Protein AF-A0A8J5CHE7-F1 (afdb_monomer_lite)

Sequence (202 aa):
MDLWQMAKGFAEEAAKRSQEISKEAARRSQELTVGAARFSQEFVSETAKKSKEIAAEAAKGADLIRSEALRAADQIKTLAVSMPVPSIPSTLIQESDVAAPPQLESELEKFGITKELREFVRGITIDTFRDFPMQDEPEMSDTPTVSNVRQDLNEWQARHAALLLSTVEEISKFRYELCPRYMKERKFWWIYFIIVNNHVAP

Organism: Zingiber officinale (NCBI:txid94328)

pLDDT: mean 72.09, std 16.94, range [32.47, 94.88]

InterPro domains:
  IPR005607 BSD domain [PF03909] (152-199)
  IPR005607 BSD domain [PS50858] (145-200)
  IPR005607 BSD domain [SM00751] (148-200)
  IPR035925 BSD domain superfamily [G3DSA:1.10.3970.10] (116-201)
  IPR035925 BSD domain superfamily [SSF140383] (112-199)

Radius of gyration: 32.57 Å; chains: 1; bounding box: 97×37×92 Å

Secondary structure (DSSP, 8-state):
-HHHHHHHHHHHHHHHHHHHHHHHHHHHHHHHHHHHHHHHHHHHHHHHHHHHHHHHHHHHHHHHHHHHHHHHHHHHHHHTTS-------------------HHHHHHHHHTT--HHHHHHHHH--HHHHHSS-GGG---------S-----SS-HHHHHHHHHHHHH-HHHHHHHHHHTTTTS-HHHHHHHHHHHHHHHH--

Foldseek 3Di:
DVVVVVVVVVVVVVVVVVVVVVVVVVVVVVVVVVVVVVVVVVVVVVVVVVVVVVVVVVVVVVVVVVVVVVVVVVVVVVVVVPDDDDDDDDDDDDDDDDDDDPVLQVVCVVLLNDPVLLVVLVVDDLVLLQVPDVPDPPCPDPPPPPDPDPCLDDPSLVVNVVSCVVVRVRLVVSCVVCPPPPHHPSSSSVSVCVVCVVRRPD

Structure (mmCIF, N/CA/C/O backbone):
data_AF-A0A8J5CHE7-F1
#
_entry.id   AF-A0A8J5CHE7-F1
#
loop_
_atom_site.group_PDB
_atom_site.id
_atom_site.type_symbol
_atom_site.label_atom_id
_atom_site.label_alt_id
_atom_site.label_comp_id
_atom_site.label_asym_id
_atom_site.label_entity_id
_atom_site.label_seq_id
_atom_site.pdbx_PDB_ins_code
_atom_site.Cartn_x
_atom_site.Cartn_y
_atom_site.Cartn_z
_atom_site.occupancy
_atom_site.B_iso_or_equiv
_atom_site.auth_seq_id
_atom_site.auth_comp_id
_atom_site.auth_asym_id
_atom_site.auth_atom_id
_atom_site.pdbx_PDB_model_num
ATOM 1 N N . MET A 1 1 ? 58.078 -12.854 -36.634 1.00 66.69 1 MET A N 1
ATOM 2 C CA . MET A 1 1 ? 57.407 -13.953 -35.889 1.00 66.69 1 MET A CA 1
ATOM 3 C C . MET A 1 1 ? 56.765 -13.450 -34.586 1.00 66.69 1 MET A C 1
ATOM 5 O O . MET A 1 1 ? 56.195 -14.230 -33.833 1.00 66.69 1 MET A O 1
ATOM 9 N N . ASP A 1 2 ? 56.779 -12.136 -34.357 1.00 80.75 2 ASP A N 1
ATOM 10 C CA . ASP A 1 2 ? 56.683 -11.532 -33.024 1.00 80.75 2 ASP A CA 1
ATOM 11 C C . ASP A 1 2 ? 55.252 -11.162 -32.615 1.00 80.75 2 ASP A C 1
ATOM 13 O O . ASP A 1 2 ? 54.901 -11.244 -31.441 1.00 80.75 2 ASP A O 1
ATOM 17 N N . LEU A 1 3 ? 54.378 -10.867 -33.585 1.00 83.12 3 LEU A N 1
ATOM 18 C CA . LEU A 1 3 ? 52.964 -10.553 -33.334 1.00 83.12 3 LEU A CA 1
ATOM 19 C C . LEU A 1 3 ? 52.200 -11.728 -32.705 1.00 83.12 3 LEU A C 1
ATOM 21 O O . LEU A 1 3 ? 51.353 -11.526 -31.841 1.00 83.12 3 LEU A O 1
ATOM 25 N N . TRP A 1 4 ? 52.524 -12.962 -33.099 1.00 88.12 4 TRP A N 1
ATOM 26 C CA . TRP A 1 4 ? 51.871 -14.157 -32.561 1.00 88.12 4 TRP A CA 1
ATOM 27 C C . TRP A 1 4 ? 52.301 -14.454 -31.118 1.00 88.12 4 TRP A C 1
ATOM 2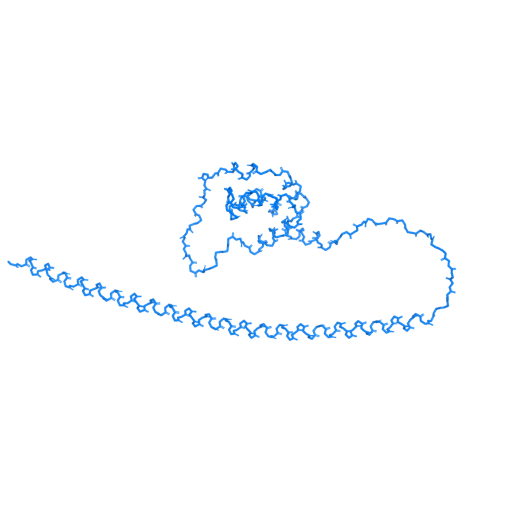9 O O . TRP A 1 4 ? 51.473 -14.824 -30.289 1.00 88.12 4 TRP A O 1
ATOM 39 N N . GLN A 1 5 ? 53.575 -14.221 -30.787 1.00 88.88 5 GLN A N 1
ATOM 40 C CA . GLN A 1 5 ? 54.084 -14.361 -29.418 1.00 88.88 5 GLN A CA 1
ATOM 41 C C . GLN A 1 5 ? 53.507 -13.283 -28.491 1.00 88.88 5 GLN A C 1
ATOM 43 O O . GLN A 1 5 ? 53.110 -13.587 -27.367 1.00 88.88 5 GLN A O 1
ATOM 48 N N . MET A 1 6 ? 53.377 -12.046 -28.980 1.00 86.50 6 MET A N 1
ATOM 49 C CA . MET A 1 6 ? 52.773 -10.947 -28.223 1.00 86.50 6 MET A CA 1
ATOM 50 C C . MET A 1 6 ? 51.275 -11.184 -27.967 1.00 86.50 6 MET A C 1
ATOM 52 O O . MET A 1 6 ? 50.804 -11.004 -26.845 1.00 86.50 6 MET A O 1
ATOM 56 N N . ALA A 1 7 ? 50.540 -11.675 -28.972 1.00 88.50 7 ALA A N 1
ATOM 57 C CA . ALA A 1 7 ? 49.133 -12.049 -28.827 1.00 88.50 7 ALA A CA 1
ATOM 58 C C . ALA A 1 7 ? 48.936 -13.214 -27.842 1.00 88.50 7 ALA A C 1
ATOM 60 O O . ALA A 1 7 ? 48.022 -13.177 -27.017 1.00 88.50 7 ALA A O 1
ATOM 61 N N . LYS A 1 8 ? 49.818 -14.223 -27.882 1.00 92.56 8 LYS A N 1
ATOM 62 C CA . LYS A 1 8 ? 49.801 -15.332 -26.922 1.00 92.56 8 LYS A CA 1
ATOM 63 C C . LYS A 1 8 ? 50.041 -14.837 -25.492 1.00 92.56 8 LYS A C 1
ATOM 65 O O . LYS A 1 8 ? 49.296 -15.224 -24.597 1.00 92.56 8 LYS A O 1
ATOM 70 N N . GLY A 1 9 ? 51.015 -13.947 -25.290 1.00 92.31 9 GLY A N 1
ATOM 71 C CA . GLY A 1 9 ? 51.288 -13.342 -23.984 1.00 92.31 9 GLY A CA 1
ATOM 72 C C . GLY A 1 9 ? 50.087 -12.576 -23.421 1.00 92.31 9 GLY A C 1
ATOM 73 O O . GLY A 1 9 ? 49.740 -12.755 -22.258 1.00 92.31 9 GLY A O 1
ATOM 74 N N . PHE A 1 10 ? 49.394 -11.797 -24.257 1.00 89.69 10 PHE A N 1
ATOM 75 C CA . PHE A 1 10 ? 48.206 -11.048 -23.833 1.00 89.69 10 PHE A CA 1
ATOM 76 C C . PHE A 1 10 ? 47.030 -11.966 -23.467 1.00 89.69 10 PHE A C 1
ATOM 78 O O . PHE A 1 10 ? 46.339 -11.724 -22.480 1.00 89.69 10 PHE A O 1
ATOM 85 N N . ALA A 1 11 ? 46.820 -13.047 -24.224 1.00 91.44 11 ALA A N 1
ATOM 86 C CA . ALA A 1 11 ? 45.789 -14.036 -23.916 1.00 91.44 11 ALA A CA 1
ATOM 87 C C . ALA A 1 11 ? 46.069 -14.766 -22.590 1.00 91.44 11 ALA A C 1
ATOM 89 O O . ALA A 1 11 ? 45.153 -14.986 -21.798 1.00 91.44 11 ALA A O 1
ATOM 90 N N . GLU A 1 12 ? 47.332 -15.102 -22.326 1.00 92.06 12 GLU A N 1
ATOM 91 C CA . GLU A 1 12 ? 47.750 -15.762 -21.087 1.00 92.06 12 GLU A CA 1
ATOM 92 C C . GLU A 1 12 ? 47.614 -14.822 -19.874 1.00 92.06 12 GLU A C 1
ATOM 94 O O . GLU A 1 12 ? 47.117 -15.228 -18.820 1.00 92.06 12 GLU A O 1
ATOM 99 N N . GLU A 1 13 ? 47.956 -13.538 -20.035 1.00 90.12 13 GLU A N 1
ATOM 100 C CA . GLU A 1 13 ? 47.787 -12.531 -18.983 1.00 90.12 13 GLU A CA 1
ATOM 101 C C . GLU A 1 13 ? 46.304 -12.233 -18.702 1.00 90.12 13 GLU A C 1
ATOM 103 O O . GLU A 1 13 ? 45.886 -12.174 -17.542 1.00 90.12 13 GLU A O 1
ATOM 108 N N . ALA A 1 14 ? 45.480 -12.131 -19.749 1.00 92.12 14 ALA A N 1
ATOM 109 C CA . ALA A 1 14 ? 44.037 -11.948 -19.624 1.00 92.12 14 ALA A CA 1
ATOM 110 C C . ALA A 1 14 ? 43.369 -13.143 -18.926 1.00 92.12 14 ALA A C 1
ATOM 112 O O . ALA A 1 14 ? 42.527 -12.952 -18.045 1.00 92.12 14 ALA A O 1
ATOM 113 N N . ALA A 1 15 ? 43.781 -14.373 -19.253 1.00 93.25 15 ALA A N 1
ATOM 114 C CA . ALA A 1 15 ? 43.290 -15.578 -18.591 1.00 93.25 15 ALA A CA 1
ATOM 115 C C . ALA A 1 15 ? 43.652 -15.591 -17.098 1.00 93.25 15 ALA A C 1
ATOM 117 O O . ALA A 1 15 ? 42.794 -15.847 -16.249 1.00 93.25 15 ALA A O 1
ATOM 118 N N . LYS A 1 16 ? 44.899 -15.238 -16.759 1.00 94.88 16 LYS A N 1
ATOM 119 C CA . LYS A 1 16 ? 45.359 -15.160 -15.367 1.00 94.88 16 LYS A CA 1
ATOM 120 C C . LYS A 1 16 ? 44.596 -14.091 -14.582 1.00 94.88 16 LYS A C 1
ATOM 122 O O . LYS A 1 16 ? 44.137 -14.348 -13.470 1.00 94.88 16 LYS A O 1
ATOM 127 N N . ARG A 1 17 ? 44.380 -12.918 -15.183 1.00 90.69 17 ARG A N 1
ATOM 128 C CA . ARG A 1 17 ? 43.610 -11.824 -14.576 1.00 90.69 17 ARG A CA 1
ATOM 129 C C . ARG A 1 17 ? 42.139 -12.197 -14.379 1.00 90.69 17 ARG A C 1
ATOM 131 O O . ARG A 1 17 ? 41.580 -11.916 -13.323 1.00 90.69 17 ARG A O 1
ATOM 138 N N . SER A 1 18 ? 41.532 -12.889 -15.343 1.00 89.69 18 SER A N 1
ATOM 139 C CA . SER A 1 18 ? 40.163 -13.407 -15.230 1.00 89.69 18 SER A CA 1
ATOM 140 C C . SER A 1 18 ? 40.022 -14.418 -14.089 1.00 89.69 18 SER A C 1
ATOM 142 O O . SER A 1 18 ? 39.030 -14.403 -13.355 1.00 89.69 18 SER A O 1
ATOM 144 N N . GLN A 1 19 ? 41.015 -15.293 -13.916 1.00 93.56 19 GLN A N 1
ATOM 145 C CA . GLN A 1 19 ? 41.005 -16.289 -12.849 1.00 93.56 19 GLN A CA 1
ATOM 146 C C . GLN A 1 19 ? 41.078 -15.635 -11.462 1.00 93.56 19 GLN A C 1
ATOM 148 O O . GLN A 1 19 ? 40.342 -16.035 -10.561 1.00 93.56 19 GLN A O 1
ATOM 153 N N . GLU A 1 20 ? 41.919 -14.614 -11.292 1.00 93.56 20 GLU A N 1
ATOM 154 C CA . GLU A 1 20 ? 42.044 -13.887 -10.022 1.00 93.56 20 GLU A CA 1
ATOM 155 C C . GLU A 1 20 ? 40.772 -13.100 -9.678 1.00 93.56 20 GLU A C 1
ATOM 157 O O . GLU A 1 20 ? 40.296 -13.175 -8.547 1.00 93.56 20 GLU A O 1
ATOM 162 N N . ILE A 1 21 ? 40.149 -12.440 -10.661 1.00 88.31 21 ILE A N 1
ATOM 163 C CA . ILE A 1 21 ? 38.856 -11.760 -10.464 1.00 88.31 21 ILE A CA 1
ATOM 164 C C . ILE A 1 21 ? 37.775 -12.760 -10.032 1.00 88.31 21 ILE A C 1
ATOM 166 O O . ILE A 1 21 ? 36.986 -12.469 -9.136 1.00 88.31 21 ILE A O 1
ATOM 170 N N . SER A 1 22 ? 37.764 -13.958 -10.621 1.00 90.06 22 SER A N 1
ATOM 171 C CA . SER A 1 22 ? 36.789 -15.000 -10.273 1.00 90.06 22 SER A CA 1
ATOM 172 C C . SER A 1 22 ? 36.980 -15.520 -8.844 1.00 90.06 22 SER A C 1
ATOM 174 O O . SER A 1 22 ? 36.002 -15.697 -8.118 1.00 90.06 22 SER A O 1
ATOM 176 N N . LYS A 1 23 ? 38.229 -15.732 -8.409 1.00 92.69 23 LYS A N 1
ATOM 177 C CA . LYS A 1 23 ? 38.534 -16.150 -7.030 1.00 92.69 23 LYS A CA 1
ATOM 178 C C . LYS A 1 23 ? 38.145 -15.079 -6.013 1.00 92.69 23 LYS A C 1
ATOM 180 O O . LYS A 1 23 ? 37.544 -15.407 -4.992 1.00 92.69 23 LYS A O 1
ATOM 185 N N . GLU A 1 24 ? 38.451 -13.816 -6.297 1.00 87.56 24 GLU A N 1
ATOM 186 C CA . GLU A 1 24 ? 38.112 -12.696 -5.414 1.00 87.56 24 GLU A CA 1
ATOM 187 C C . GLU A 1 24 ? 36.592 -12.499 -5.321 1.00 87.56 24 GLU A C 1
ATOM 189 O O . GLU A 1 24 ? 36.055 -12.312 -4.230 1.00 87.56 24 GLU A O 1
ATOM 194 N N . ALA A 1 25 ? 35.869 -12.626 -6.438 1.00 86.56 25 ALA A N 1
ATOM 195 C CA . ALA A 1 25 ? 34.409 -12.573 -6.444 1.00 86.56 25 ALA A CA 1
ATOM 196 C C . ALA A 1 25 ? 33.789 -13.713 -5.617 1.00 86.56 25 ALA A C 1
ATOM 198 O O . ALA A 1 25 ? 32.880 -13.474 -4.820 1.00 86.56 25 ALA A O 1
ATOM 199 N N . ALA A 1 26 ? 34.313 -14.936 -5.746 1.00 89.88 26 ALA A N 1
ATOM 200 C CA . ALA A 1 26 ? 33.855 -16.078 -4.958 1.00 89.88 26 ALA A CA 1
ATOM 201 C C . ALA A 1 26 ? 34.113 -15.877 -3.455 1.00 89.88 26 ALA A C 1
ATOM 203 O O . ALA A 1 26 ? 33.221 -16.110 -2.637 1.00 89.88 26 ALA A O 1
ATOM 204 N N . ARG A 1 27 ? 35.302 -15.382 -3.090 1.00 89.00 27 ARG A N 1
ATOM 205 C CA . ARG A 1 27 ? 35.659 -15.094 -1.698 1.00 89.00 27 ARG A CA 1
ATOM 206 C C . ARG A 1 27 ? 34.758 -14.013 -1.093 1.00 89.00 27 ARG A C 1
ATOM 208 O O . ARG A 1 27 ? 34.204 -14.221 -0.016 1.00 89.00 27 ARG A O 1
ATOM 215 N N . ARG A 1 28 ? 34.533 -12.908 -1.811 1.00 84.62 28 ARG A N 1
ATOM 216 C CA . ARG A 1 28 ? 33.630 -11.829 -1.372 1.00 84.62 28 ARG A CA 1
ATOM 217 C C . ARG A 1 28 ? 32.189 -12.304 -1.218 1.00 84.62 28 ARG A C 1
ATOM 219 O O . ARG A 1 28 ? 31.522 -11.937 -0.254 1.00 84.62 28 ARG A O 1
ATOM 226 N N . SER A 1 29 ? 31.716 -13.159 -2.125 1.00 85.69 29 SER A N 1
ATOM 227 C CA . SER A 1 29 ? 30.388 -13.773 -2.017 1.00 85.69 29 SER A CA 1
ATOM 228 C C . SER A 1 29 ? 30.265 -14.655 -0.771 1.00 85.69 29 SER A C 1
ATOM 230 O O . SER A 1 29 ? 29.229 -14.649 -0.103 1.00 85.69 29 SER A O 1
ATOM 232 N N . GLN A 1 30 ? 31.314 -15.408 -0.437 1.00 89.00 30 GLN A N 1
ATOM 233 C CA . GLN A 1 30 ? 31.341 -16.244 0.759 1.00 89.00 30 GLN A CA 1
ATOM 234 C C . GLN A 1 30 ? 31.349 -15.397 2.041 1.00 89.00 30 GLN A C 1
ATOM 236 O O . GLN A 1 30 ? 30.574 -15.680 2.954 1.00 89.00 30 GLN A O 1
ATOM 241 N N . GLU A 1 31 ? 32.165 -14.340 2.098 1.00 86.25 31 GLU A N 1
ATOM 242 C CA . GLU A 1 31 ? 32.222 -13.416 3.242 1.00 86.25 31 GLU A CA 1
ATOM 243 C C . GLU A 1 31 ? 30.874 -12.715 3.474 1.00 86.25 31 GLU A C 1
ATOM 245 O O . GLU A 1 31 ? 30.409 -12.656 4.613 1.00 86.25 31 GLU A O 1
ATOM 250 N N . LEU A 1 32 ? 30.189 -12.279 2.409 1.00 73.75 32 LEU A N 1
ATOM 251 C CA . LEU A 1 32 ? 28.853 -11.682 2.510 1.00 73.75 32 LEU A CA 1
ATOM 252 C C . LEU A 1 32 ? 27.821 -12.680 3.063 1.00 73.75 32 LEU A C 1
ATOM 254 O O . LEU A 1 32 ? 27.010 -12.334 3.919 1.00 73.75 32 LEU A O 1
ATOM 258 N N . THR A 1 33 ? 27.877 -13.934 2.609 1.00 76.88 33 THR A N 1
ATOM 259 C CA . THR A 1 33 ? 26.933 -14.982 3.029 1.00 76.88 33 THR A CA 1
ATOM 260 C C . THR A 1 33 ? 27.135 -15.362 4.499 1.00 76.88 33 THR A C 1
ATOM 262 O O . THR A 1 33 ? 26.170 -15.472 5.256 1.00 76.88 33 THR A O 1
ATOM 265 N N . VAL A 1 34 ? 28.388 -15.521 4.937 1.00 79.94 34 VAL A N 1
ATOM 266 C CA . VAL A 1 34 ? 28.714 -15.822 6.342 1.00 79.94 34 VAL A CA 1
ATOM 267 C C . VAL A 1 34 ? 28.399 -14.628 7.249 1.00 79.94 34 VAL A C 1
ATOM 269 O O . VAL A 1 34 ? 27.882 -14.822 8.352 1.00 79.94 34 VAL A O 1
ATOM 272 N N . GLY A 1 35 ? 28.655 -13.401 6.785 1.00 77.75 35 GLY A N 1
ATOM 273 C CA . GLY A 1 35 ? 28.307 -12.172 7.498 1.00 77.75 35 GLY A CA 1
ATOM 274 C C . GLY A 1 35 ? 26.798 -12.018 7.701 1.00 77.75 35 GLY A C 1
ATOM 275 O O . GLY A 1 35 ? 26.357 -11.744 8.816 1.00 77.75 35 GLY A O 1
ATOM 276 N N . ALA A 1 36 ? 25.999 -12.288 6.664 1.00 70.06 36 ALA A N 1
ATOM 277 C CA . ALA A 1 36 ? 24.540 -12.262 6.753 1.00 70.06 36 ALA A CA 1
ATOM 278 C C . ALA A 1 36 ? 24.005 -13.294 7.760 1.00 70.06 36 ALA A C 1
ATOM 280 O O . ALA A 1 36 ? 23.164 -12.963 8.595 1.00 70.06 36 ALA A O 1
ATOM 281 N N . ALA A 1 37 ? 24.542 -14.519 7.748 1.00 73.69 37 ALA A N 1
ATOM 282 C CA . ALA A 1 37 ? 24.140 -15.563 8.690 1.00 73.69 37 ALA A CA 1
ATOM 283 C C . ALA A 1 37 ? 24.458 -15.197 10.153 1.00 73.69 37 ALA A C 1
ATOM 285 O O . ALA A 1 37 ? 23.627 -15.404 11.039 1.00 73.69 37 ALA A O 1
ATOM 286 N N . ARG A 1 38 ? 25.637 -14.611 10.409 1.00 79.50 38 ARG A N 1
ATOM 287 C CA . ARG A 1 38 ? 26.037 -14.118 11.739 1.00 79.50 38 ARG A CA 1
ATOM 288 C C . ARG A 1 38 ? 25.111 -13.004 12.225 1.00 79.50 38 ARG A C 1
ATOM 290 O O . ARG A 1 38 ? 24.625 -13.075 13.349 1.00 79.50 38 ARG A O 1
ATOM 297 N N . PHE A 1 39 ? 24.826 -12.029 11.364 1.00 71.81 39 PHE A N 1
ATOM 298 C CA . PHE A 1 39 ? 23.966 -10.895 11.699 1.00 71.81 39 PHE A CA 1
ATOM 299 C C . PHE A 1 39 ? 22.526 -11.332 12.002 1.00 71.81 39 PHE A C 1
ATOM 301 O O . PHE A 1 39 ? 21.935 -10.898 12.989 1.00 71.81 39 PHE A O 1
ATOM 308 N N . SER A 1 40 ? 21.970 -12.260 11.213 1.00 71.69 40 SER A N 1
ATOM 309 C CA . SER A 1 40 ? 20.652 -12.839 11.497 1.00 71.69 40 SER A CA 1
ATOM 310 C C . SER A 1 40 ? 20.615 -13.586 12.833 1.00 71.69 40 SER A C 1
ATOM 312 O O . SER A 1 40 ? 19.637 -13.467 13.568 1.00 71.69 40 SER A O 1
ATOM 314 N N . GLN A 1 41 ? 21.669 -14.331 13.182 1.00 80.12 41 GLN A N 1
ATOM 315 C CA . GLN A 1 41 ? 21.736 -15.045 14.459 1.00 80.12 41 GLN A CA 1
ATOM 316 C C . GLN A 1 41 ? 21.807 -14.085 15.656 1.00 80.12 41 GLN A C 1
ATOM 318 O O . GLN A 1 41 ? 21.124 -14.300 16.660 1.00 80.12 41 GLN A O 1
ATOM 323 N N . GLU A 1 42 ? 22.599 -13.019 15.541 1.00 77.62 42 GLU A N 1
ATOM 324 C CA . GLU A 1 42 ? 22.754 -12.003 16.582 1.00 77.62 42 GLU A CA 1
ATOM 325 C C . GLU A 1 42 ? 21.435 -11.250 16.814 1.00 77.62 42 GLU A C 1
ATOM 327 O O . GLU A 1 42 ? 20.945 -11.204 17.944 1.00 77.62 42 GLU A O 1
ATOM 332 N N . PHE A 1 43 ? 20.767 -10.821 15.738 1.00 70.31 43 PHE A N 1
ATOM 333 C CA . PHE A 1 43 ? 19.478 -10.132 15.811 1.00 70.31 43 PHE A CA 1
ATOM 334 C C . PHE A 1 43 ? 18.365 -10.993 16.429 1.00 70.31 43 PHE A C 1
ATOM 336 O O . PHE A 1 43 ? 17.584 -10.511 17.254 1.00 70.31 43 PHE A O 1
ATOM 343 N N . VAL A 1 44 ? 18.295 -12.285 16.080 1.00 73.25 44 VAL A N 1
ATOM 344 C CA . VAL A 1 44 ? 17.332 -13.223 16.689 1.00 73.25 44 VAL A CA 1
ATOM 345 C C . VAL A 1 44 ? 17.612 -13.396 18.183 1.00 73.25 44 VAL A C 1
ATOM 347 O O . VAL A 1 44 ? 16.676 -13.409 18.983 1.00 73.25 44 VAL A O 1
ATOM 350 N N . SER A 1 45 ? 18.884 -13.487 18.582 1.00 72.94 45 SER A N 1
ATOM 351 C CA . SER A 1 45 ? 19.255 -13.647 19.991 1.00 72.94 45 SER A CA 1
ATOM 352 C C . SER A 1 45 ? 18.951 -12.399 20.832 1.00 72.94 45 SER A C 1
ATOM 354 O O . SER A 1 45 ? 18.401 -12.522 21.930 1.00 72.94 45 SER A O 1
ATOM 356 N N . GLU A 1 46 ? 19.208 -11.200 20.301 1.00 72.56 46 GLU A N 1
ATOM 357 C CA . GLU A 1 46 ? 18.866 -9.940 20.967 1.00 72.56 46 GLU A CA 1
ATOM 358 C C . GLU A 1 46 ? 17.351 -9.716 21.030 1.00 72.56 46 GLU A C 1
ATOM 360 O O . GLU A 1 46 ? 16.825 -9.347 22.083 1.00 72.56 46 GLU A O 1
ATOM 365 N N . THR A 1 47 ? 16.623 -10.035 19.956 1.00 65.06 47 THR A N 1
ATOM 366 C CA . THR A 1 47 ? 15.154 -9.948 19.920 1.00 65.06 47 THR A CA 1
ATOM 367 C C . THR A 1 47 ? 14.513 -10.908 20.919 1.00 65.06 47 THR A C 1
ATOM 369 O O . THR A 1 47 ? 13.617 -10.511 21.664 1.00 65.06 47 THR A O 1
ATOM 372 N N . ALA A 1 48 ? 14.995 -12.151 21.013 1.00 72.56 48 ALA A N 1
ATOM 373 C CA . ALA A 1 48 ? 14.493 -13.118 21.988 1.00 72.56 48 ALA A CA 1
ATOM 374 C C . ALA A 1 48 ? 14.739 -12.655 23.435 1.00 72.56 48 ALA A C 1
ATOM 376 O O . ALA A 1 48 ? 13.873 -12.803 24.301 1.00 72.56 48 ALA A O 1
ATOM 377 N N . LYS A 1 49 ? 15.901 -12.045 23.702 1.00 79.00 49 LYS A N 1
ATOM 378 C CA . LYS A 1 49 ? 16.244 -11.524 25.030 1.00 79.00 49 LYS A CA 1
ATOM 379 C C . LYS A 1 49 ? 15.371 -10.324 25.406 1.00 79.00 49 LYS A C 1
ATOM 381 O O . LYS A 1 49 ? 14.801 -10.312 26.495 1.00 79.00 49 LYS A O 1
ATOM 386 N N . LYS A 1 50 ? 15.191 -9.373 24.484 1.00 73.88 50 LYS A N 1
ATOM 387 C CA . LYS A 1 50 ? 14.341 -8.189 24.685 1.00 73.88 50 LYS A CA 1
ATOM 388 C C . LYS A 1 50 ? 12.858 -8.556 24.801 1.00 73.88 50 LYS A C 1
ATOM 390 O O . LYS A 1 50 ? 12.155 -8.014 25.648 1.00 73.88 50 LYS A O 1
ATOM 395 N N . SER A 1 51 ? 12.395 -9.542 24.033 1.00 66.69 51 SER A N 1
ATOM 396 C CA . SER A 1 51 ? 11.034 -10.083 24.140 1.00 66.69 51 SER A CA 1
ATOM 397 C C . SER A 1 51 ? 10.750 -10.691 25.518 1.00 66.69 51 SER A C 1
ATOM 399 O O . SER A 1 51 ? 9.645 -10.526 26.035 1.00 66.69 51 SER A O 1
ATOM 401 N N . LYS A 1 52 ? 11.731 -11.366 26.132 1.00 79.19 52 LYS A N 1
ATOM 402 C CA . LYS A 1 52 ? 11.574 -11.976 27.460 1.00 79.19 52 LYS A CA 1
ATOM 403 C C . LYS A 1 52 ? 11.413 -10.935 28.575 1.00 79.19 52 LYS A C 1
ATOM 405 O O . LYS A 1 52 ? 10.677 -11.181 29.527 1.00 79.19 52 LYS A O 1
ATOM 410 N N . GLU A 1 53 ? 12.065 -9.781 28.453 1.00 72.44 53 GLU A N 1
ATOM 411 C CA . GLU A 1 53 ? 11.968 -8.677 29.418 1.00 72.44 53 GLU A CA 1
ATOM 412 C C . GLU A 1 53 ? 10.588 -8.004 29.378 1.00 72.44 53 GLU A C 1
ATOM 414 O O . GLU A 1 53 ? 9.957 -7.825 30.417 1.00 72.44 53 GLU A O 1
ATOM 419 N N . ILE A 1 54 ? 10.060 -7.751 28.175 1.00 66.19 54 ILE A N 1
ATOM 420 C CA . ILE A 1 54 ? 8.737 -7.133 27.986 1.00 66.19 54 ILE A CA 1
ATOM 421 C C . ILE A 1 54 ? 7.620 -8.022 28.557 1.00 66.19 54 ILE A C 1
ATOM 423 O O . ILE A 1 54 ? 6.700 -7.523 29.203 1.00 66.19 54 ILE A O 1
ATOM 427 N N . ALA A 1 55 ? 7.710 -9.344 28.374 1.00 64.94 55 ALA A N 1
ATOM 428 C CA . ALA A 1 55 ? 6.727 -10.280 28.923 1.00 64.94 55 ALA A CA 1
ATOM 429 C C . ALA A 1 55 ? 6.733 -10.309 30.464 1.00 64.94 55 ALA A C 1
ATOM 431 O O . ALA A 1 55 ? 5.673 -10.387 31.086 1.00 64.94 55 ALA A O 1
ATOM 432 N N . ALA A 1 56 ? 7.913 -10.219 31.086 1.00 70.38 56 ALA A N 1
ATOM 433 C CA . ALA A 1 56 ? 8.036 -10.175 32.542 1.00 70.38 56 ALA A CA 1
ATOM 434 C C . ALA A 1 56 ? 7.524 -8.847 33.131 1.00 70.38 56 ALA A C 1
ATOM 436 O O . ALA A 1 56 ? 6.922 -8.846 34.204 1.00 70.38 56 ALA A O 1
ATOM 437 N N . GLU A 1 57 ? 7.728 -7.732 32.426 1.00 66.81 57 GLU A N 1
ATOM 438 C CA . GLU A 1 57 ? 7.238 -6.410 32.833 1.00 66.81 57 GLU A CA 1
ATOM 439 C C . GLU A 1 57 ? 5.703 -6.319 32.725 1.00 66.81 57 GLU A C 1
ATOM 441 O O . GLU A 1 57 ? 5.031 -5.861 33.650 1.00 66.81 57 GLU A O 1
ATOM 446 N N . ALA A 1 58 ? 5.125 -6.852 31.642 1.00 66.38 58 ALA A N 1
ATOM 447 C CA . ALA A 1 58 ? 3.675 -6.912 31.447 1.00 66.38 58 ALA A CA 1
ATOM 448 C C . ALA A 1 58 ? 2.972 -7.796 32.495 1.00 66.38 58 ALA A C 1
ATOM 450 O O . ALA A 1 58 ? 1.892 -7.445 32.974 1.00 66.38 58 ALA A O 1
ATOM 451 N N . ALA A 1 59 ? 3.597 -8.911 32.895 1.00 71.19 59 ALA A N 1
ATOM 452 C CA . ALA A 1 59 ? 3.062 -9.783 33.940 1.00 71.19 59 ALA A CA 1
ATOM 453 C C . ALA A 1 59 ? 2.932 -9.053 35.291 1.00 71.19 59 ALA A C 1
ATOM 455 O O . ALA A 1 59 ? 1.887 -9.136 35.932 1.00 71.19 59 ALA A O 1
ATOM 456 N N . LYS A 1 60 ? 3.935 -8.251 35.681 1.00 80.25 60 LYS A N 1
ATOM 457 C CA . LYS A 1 60 ? 3.880 -7.453 36.921 1.00 80.25 60 LYS A CA 1
ATOM 458 C C . LYS A 1 60 ? 2.774 -6.396 36.889 1.00 80.25 60 LYS A C 1
ATOM 460 O O . LYS A 1 60 ? 2.112 -6.178 37.902 1.00 80.25 60 LYS A O 1
ATOM 465 N N . GLY A 1 61 ? 2.557 -5.754 35.739 1.00 75.62 61 GLY A N 1
ATOM 466 C CA . GLY A 1 61 ? 1.473 -4.783 35.567 1.00 75.62 61 GLY A CA 1
ATOM 467 C C . GLY A 1 61 ? 0.087 -5.414 35.732 1.00 75.62 61 GLY A C 1
ATOM 468 O O . GLY A 1 61 ? -0.779 -4.841 36.393 1.00 75.62 61 GLY A O 1
ATOM 469 N N . ALA A 1 62 ? -0.109 -6.625 35.201 1.00 71.06 62 ALA A N 1
ATOM 470 C CA . ALA A 1 62 ? -1.372 -7.351 35.324 1.00 71.06 62 ALA A CA 1
ATOM 471 C C . ALA A 1 62 ? -1.702 -7.733 36.781 1.00 71.06 62 ALA A C 1
ATOM 473 O O . ALA A 1 62 ? -2.850 -7.584 37.206 1.00 71.06 62 ALA A O 1
ATOM 474 N N . ASP A 1 63 ? -0.710 -8.167 37.566 1.00 80.12 63 ASP A N 1
ATOM 475 C CA . ASP A 1 63 ? -0.904 -8.486 38.988 1.00 80.12 63 ASP A CA 1
ATOM 476 C C . ASP A 1 63 ? -1.229 -7.239 39.830 1.00 80.12 63 ASP A C 1
ATOM 478 O O . ASP A 1 63 ? -2.071 -7.290 40.737 1.00 80.12 63 ASP A O 1
ATOM 482 N N . LEU A 1 64 ? -0.629 -6.091 39.496 1.00 81.12 64 LEU A N 1
ATOM 483 C CA . LEU A 1 64 ? -0.908 -4.823 40.173 1.00 81.12 64 LEU A CA 1
ATOM 484 C C . LEU A 1 64 ? -2.364 -4.384 39.950 1.00 81.12 64 LEU A C 1
ATOM 486 O O . LEU A 1 64 ? -3.084 -4.118 40.910 1.00 81.12 64 LEU A O 1
ATOM 490 N N . ILE A 1 65 ? -2.829 -4.415 38.697 1.00 80.31 65 ILE A N 1
ATOM 491 C CA . ILE A 1 65 ? -4.207 -4.048 38.332 1.00 80.31 65 ILE A CA 1
ATOM 492 C C . ILE A 1 65 ? -5.213 -4.988 39.006 1.00 80.31 65 ILE A C 1
ATOM 494 O O . ILE A 1 65 ? -6.240 -4.549 39.527 1.00 80.31 65 ILE A O 1
ATOM 498 N N . ARG A 1 66 ? -4.913 -6.293 39.044 1.00 83.06 66 ARG A N 1
ATOM 499 C CA . ARG A 1 66 ? -5.782 -7.290 39.679 1.00 83.06 66 ARG A CA 1
ATOM 500 C C . ARG A 1 66 ? -5.928 -7.044 41.180 1.00 83.06 66 ARG A C 1
ATOM 502 O O . ARG A 1 66 ? -7.043 -7.095 41.695 1.00 83.06 66 ARG A O 1
ATOM 509 N N . SER A 1 67 ? -4.826 -6.772 41.878 1.00 81.31 67 SER A N 1
ATOM 510 C CA . SER A 1 67 ? -4.851 -6.523 43.325 1.00 81.31 67 SER A CA 1
ATOM 511 C C . SER A 1 67 ? -5.550 -5.206 43.689 1.00 81.31 67 SER A C 1
ATOM 513 O O . SER A 1 67 ? -6.305 -5.167 44.663 1.00 81.31 67 SER A O 1
ATOM 515 N N . GLU A 1 68 ? -5.394 -4.156 42.880 1.00 79.00 68 GLU A N 1
ATOM 516 C CA . GLU A 1 68 ? -6.098 -2.885 43.076 1.00 79.00 68 GLU A CA 1
ATOM 517 C C . GLU A 1 68 ? -7.609 -3.006 42.828 1.00 79.00 68 GLU A C 1
ATOM 519 O O . GLU A 1 68 ? -8.403 -2.506 43.628 1.00 79.00 68 GLU A O 1
ATOM 524 N N . ALA A 1 69 ? -8.019 -3.747 41.793 1.00 77.31 69 ALA A N 1
ATOM 525 C CA . ALA A 1 69 ? -9.429 -4.005 41.502 1.00 77.31 69 ALA A CA 1
ATOM 526 C C . ALA A 1 69 ? -10.127 -4.794 42.625 1.00 77.31 69 ALA A C 1
ATOM 528 O O . ALA A 1 69 ? -11.242 -4.449 43.022 1.00 77.31 69 ALA A O 1
ATOM 529 N N . LEU A 1 70 ? -9.462 -5.811 43.186 1.00 77.88 70 LEU A N 1
ATOM 530 C CA . LEU A 1 70 ? -9.961 -6.550 44.354 1.00 77.88 70 LEU A CA 1
ATOM 531 C C . LEU A 1 70 ? -10.127 -5.627 45.571 1.00 77.88 70 LEU A C 1
ATOM 533 O O . LEU A 1 70 ? -11.181 -5.622 46.205 1.00 77.88 70 LEU A O 1
ATOM 537 N N . ARG A 1 71 ? -9.136 -4.769 45.845 1.00 82.06 71 ARG A N 1
ATOM 538 C CA . ARG A 1 71 ? -9.200 -3.810 46.959 1.00 82.06 71 ARG A CA 1
ATOM 539 C C . ARG A 1 71 ? -10.295 -2.753 46.772 1.00 82.06 71 ARG A C 1
ATOM 541 O O . ARG A 1 71 ? -10.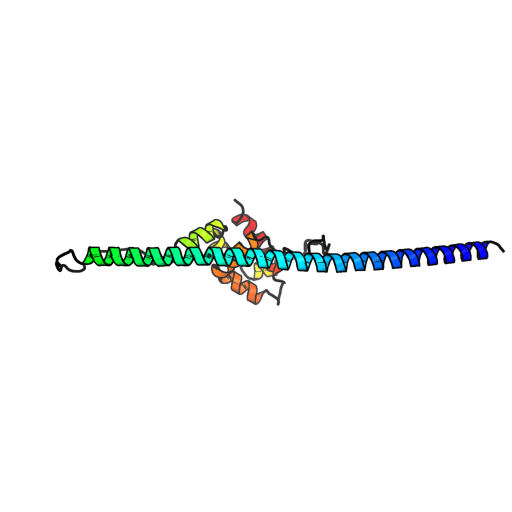892 -2.306 47.750 1.00 82.06 71 ARG A O 1
ATOM 548 N N . ALA A 1 72 ? -10.546 -2.309 45.542 1.00 77.31 72 ALA A N 1
ATOM 549 C CA . ALA A 1 72 ? -11.631 -1.377 45.233 1.00 77.31 72 ALA A CA 1
ATOM 550 C C . ALA A 1 72 ? -13.009 -2.035 45.417 1.00 77.31 72 ALA A C 1
ATOM 552 O O . ALA A 1 72 ? -13.918 -1.416 45.970 1.00 77.31 72 ALA A O 1
ATOM 553 N N . ALA A 1 73 ? -13.150 -3.308 45.038 1.00 75.00 73 ALA A N 1
ATOM 554 C CA . ALA A 1 73 ? -14.386 -4.063 45.227 1.00 75.00 73 ALA A CA 1
ATOM 555 C C . ALA A 1 73 ? -14.747 -4.246 46.714 1.00 75.00 73 ALA A C 1
ATOM 557 O O . ALA A 1 73 ? -15.910 -4.071 47.085 1.00 75.00 73 ALA A O 1
ATOM 558 N N . ASP A 1 74 ? -13.767 -4.522 47.582 1.00 75.62 74 ASP A N 1
ATOM 559 C CA . ASP A 1 74 ? -14.004 -4.621 49.030 1.00 75.62 74 ASP A CA 1
ATOM 560 C C . ASP A 1 74 ? -14.417 -3.277 49.651 1.00 75.62 74 ASP A C 1
ATOM 562 O O . ASP A 1 74 ? -15.309 -3.240 50.499 1.00 75.62 74 ASP A O 1
ATOM 566 N N . GLN A 1 75 ? -13.847 -2.159 49.187 1.00 73.88 75 GLN A N 1
ATOM 567 C CA . GLN A 1 75 ? -14.254 -0.817 49.631 1.00 73.88 75 GLN A CA 1
ATOM 568 C C . GLN A 1 75 ? -15.699 -0.482 49.234 1.00 73.88 75 GLN A C 1
ATOM 570 O O . GLN A 1 75 ? -16.443 0.091 50.027 1.00 73.88 75 GLN A O 1
ATOM 575 N N . ILE A 1 76 ? -16.135 -0.874 48.033 1.00 69.44 76 ILE A N 1
ATOM 576 C CA . ILE A 1 76 ? -17.526 -0.672 47.595 1.00 69.44 76 ILE A CA 1
ATOM 577 C C . ILE A 1 76 ? -18.485 -1.532 48.434 1.00 69.44 76 ILE A C 1
ATOM 579 O O . ILE A 1 76 ? -19.565 -1.075 48.814 1.00 69.44 76 ILE A O 1
ATOM 583 N N . LYS A 1 77 ? -18.081 -2.758 48.788 1.00 69.38 77 LYS A N 1
ATOM 584 C CA . LYS A 1 77 ? -18.888 -3.674 49.606 1.00 69.38 77 LYS A CA 1
ATOM 585 C C . LYS A 1 77 ? -19.072 -3.187 51.047 1.00 69.38 77 LYS A C 1
ATOM 587 O O . LYS A 1 77 ? -20.127 -3.430 51.629 1.00 69.38 77 LYS A O 1
ATOM 592 N N . THR A 1 78 ? -18.088 -2.490 51.618 1.00 61.91 78 THR A N 1
ATOM 593 C CA . THR A 1 78 ? -18.184 -1.948 52.986 1.00 61.91 78 THR A CA 1
ATOM 594 C C . THR A 1 78 ? -19.008 -0.659 53.053 1.00 61.91 78 THR A C 1
ATOM 596 O O . THR A 1 78 ? -19.712 -0.439 54.036 1.00 61.91 78 THR A O 1
ATOM 599 N N . LEU A 1 79 ? -18.996 0.163 51.997 1.00 57.94 79 LEU A N 1
ATOM 600 C CA . LEU A 1 79 ? -19.798 1.391 51.909 1.00 57.94 79 LEU A CA 1
ATOM 601 C C . LEU A 1 79 ? -21.294 1.110 51.676 1.00 57.94 79 LEU A C 1
ATOM 603 O O . LEU A 1 79 ? -22.143 1.847 52.173 1.00 57.94 79 LEU A O 1
ATOM 607 N N . ALA A 1 80 ? -21.631 0.011 50.994 1.00 51.06 80 ALA A N 1
ATOM 608 C CA . ALA A 1 80 ? -23.016 -0.374 50.713 1.00 51.06 80 ALA A CA 1
ATOM 609 C C . ALA A 1 80 ? -23.791 -0.932 51.929 1.00 51.06 80 ALA A C 1
ATOM 611 O O . ALA A 1 80 ? -25.010 -1.073 51.855 1.00 51.06 80 ALA A O 1
ATOM 612 N N . VAL A 1 81 ? -23.128 -1.235 53.055 1.00 52.66 81 VAL A N 1
ATOM 613 C CA . VAL A 1 81 ? -23.783 -1.796 54.258 1.00 52.66 81 VAL A CA 1
ATOM 614 C C . VAL A 1 81 ? -24.356 -0.726 55.206 1.00 52.66 81 VAL A C 1
ATOM 616 O O . VAL A 1 81 ? -25.019 -1.062 56.184 1.00 52.66 81 VAL A O 1
ATOM 619 N N . SER A 1 82 ? -24.142 0.562 54.907 1.00 47.62 82 SER A N 1
ATOM 620 C CA . SER A 1 82 ? -24.407 1.683 55.827 1.00 47.62 82 SER A CA 1
ATOM 621 C C . SER A 1 82 ? -25.509 2.649 55.372 1.00 47.62 82 SER A C 1
ATOM 623 O O . SER A 1 82 ? -25.551 3.783 55.846 1.00 47.62 82 SER A O 1
ATOM 625 N N . MET A 1 83 ? -26.414 2.246 54.472 1.00 43.66 83 MET A N 1
ATOM 626 C CA . MET A 1 83 ? -27.553 3.089 54.079 1.00 43.66 83 MET A CA 1
ATOM 627 C C . MET A 1 83 ? -28.897 2.357 54.232 1.00 43.66 83 MET A C 1
ATOM 629 O O . MET A 1 83 ? -29.085 1.306 53.617 1.00 43.66 83 MET A O 1
ATOM 633 N N . PRO A 1 84 ? -29.853 2.891 55.023 1.00 43.75 84 PRO A N 1
ATOM 634 C CA . PRO A 1 84 ? -31.219 2.392 55.042 1.00 43.75 84 PRO A CA 1
ATOM 635 C C . PRO A 1 84 ? -31.926 2.792 53.745 1.00 43.75 84 PRO A C 1
ATOM 637 O O . PRO A 1 84 ? -31.829 3.930 53.296 1.00 43.75 84 PRO A O 1
ATOM 640 N N . VAL A 1 85 ? -32.640 1.833 53.162 1.00 48.16 85 VAL A N 1
ATOM 641 C CA . VAL A 1 85 ? -33.430 1.960 51.931 1.00 48.16 85 VAL A CA 1
ATOM 642 C C . VAL A 1 85 ? -34.542 3.007 52.096 1.00 48.16 85 VAL A C 1
ATOM 644 O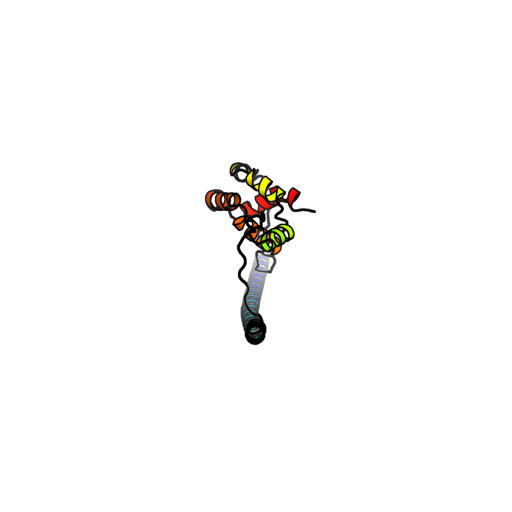 O . VAL A 1 85 ? -35.329 2.892 53.038 1.00 48.16 85 VAL A O 1
ATOM 647 N N . PRO A 1 86 ? -34.728 3.924 51.127 1.00 40.81 86 PRO A N 1
ATOM 648 C CA . PRO A 1 86 ? -36.067 4.376 50.787 1.00 40.81 86 PRO A CA 1
ATOM 649 C C . PRO A 1 86 ? -36.357 4.156 49.298 1.00 40.81 86 PRO A C 1
ATOM 651 O O . PRO A 1 86 ? -35.573 4.482 48.410 1.00 40.81 86 PRO A O 1
ATOM 654 N N . SER A 1 87 ? -37.531 3.587 49.041 1.00 49.88 87 SER A N 1
ATOM 655 C CA . SER A 1 87 ? -38.164 3.561 47.724 1.00 49.88 87 SER A CA 1
ATOM 656 C C . SER A 1 87 ? -38.496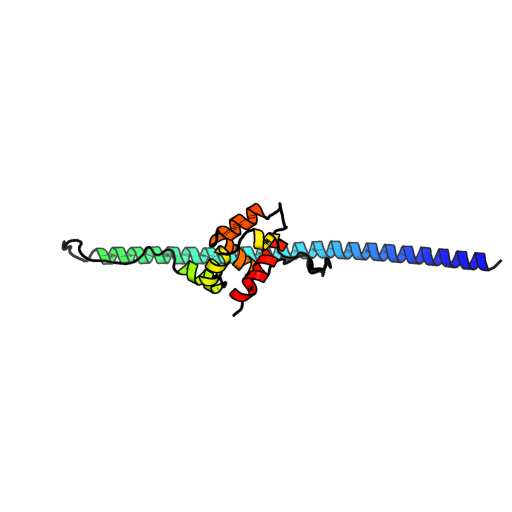 4.981 47.269 1.00 49.88 87 SER A C 1
ATOM 658 O O . SER A 1 87 ? -39.125 5.698 48.039 1.00 49.88 87 SER A O 1
ATOM 660 N N . ILE A 1 88 ? -38.174 5.343 46.023 1.00 42.88 88 ILE A N 1
ATOM 661 C CA . ILE A 1 88 ? -38.974 6.251 45.177 1.00 42.88 88 ILE A CA 1
ATOM 662 C C . ILE A 1 88 ? -38.660 6.023 43.679 1.00 42.88 88 ILE A C 1
ATOM 664 O O . ILE A 1 88 ? -37.589 5.504 43.359 1.00 42.88 88 ILE A O 1
ATOM 668 N N . PRO A 1 89 ? -39.619 6.320 42.775 1.00 42.78 89 PRO A N 1
ATOM 669 C CA . PRO A 1 89 ? -39.765 5.685 41.466 1.00 42.78 89 PRO A CA 1
ATOM 670 C C . PRO A 1 89 ? -39.020 6.398 40.329 1.00 42.78 89 PRO A C 1
ATOM 672 O O . PRO A 1 89 ? -38.722 7.587 40.388 1.00 42.78 89 PRO A O 1
ATOM 675 N N . SER A 1 90 ? -38.765 5.645 39.257 1.00 41.50 90 SER A N 1
ATOM 676 C CA . SER A 1 90 ? -38.168 6.100 38.002 1.00 41.50 90 SER A CA 1
ATOM 677 C C . SER A 1 90 ? -38.986 7.208 37.337 1.00 41.50 90 SER A C 1
ATOM 679 O O . SER A 1 90 ? -40.046 6.953 36.770 1.00 41.50 90 SER A O 1
ATOM 681 N N . THR A 1 91 ? -38.475 8.435 37.322 1.00 40.09 91 THR A N 1
ATOM 682 C CA . THR A 1 91 ? -38.826 9.429 36.302 1.00 40.09 91 THR A CA 1
ATOM 683 C C . THR A 1 91 ? -37.656 10.392 36.122 1.00 40.09 91 THR A C 1
ATOM 685 O O . THR A 1 91 ? -37.180 10.963 37.097 1.00 40.09 91 THR A O 1
ATOM 688 N N . LEU A 1 92 ? -37.273 10.593 34.853 1.00 42.62 92 LEU A N 1
ATOM 689 C CA . LEU A 1 92 ? -36.429 11.675 34.324 1.00 42.62 92 LEU A CA 1
ATOM 690 C C . LEU A 1 92 ? -34.907 11.428 34.295 1.00 42.62 92 LEU A C 1
ATOM 692 O O . LEU A 1 92 ? -34.179 11.946 35.130 1.00 42.62 92 LEU A O 1
ATOM 696 N N . ILE A 1 93 ? -34.429 10.750 33.238 1.00 38.56 93 ILE A N 1
ATOM 697 C CA . ILE A 1 93 ? -33.322 11.272 32.413 1.00 38.56 93 ILE A CA 1
ATOM 698 C C . ILE A 1 93 ? -33.683 11.048 30.942 1.00 38.56 93 ILE A C 1
ATOM 700 O O . ILE A 1 93 ? -33.817 9.925 30.460 1.00 38.56 93 ILE A O 1
ATOM 704 N N . GLN A 1 94 ? -33.893 12.178 30.285 1.00 40.03 94 GLN A N 1
ATOM 705 C CA . GLN A 1 94 ? -34.014 12.387 28.857 1.00 40.03 94 GLN A CA 1
ATOM 706 C C . GLN A 1 94 ? -32.602 12.635 28.292 1.00 40.03 94 GLN A C 1
ATOM 708 O O . GLN A 1 94 ? -31.785 13.263 28.958 1.00 40.03 94 GLN A O 1
ATOM 713 N N . GLU A 1 95 ? -32.378 12.153 27.066 1.00 39.09 95 GLU A N 1
ATOM 714 C CA . GLU A 1 95 ? -31.287 12.498 26.138 1.00 39.09 95 GLU A CA 1
ATOM 715 C C . GLU A 1 95 ? -29.847 12.130 26.533 1.00 39.09 95 GLU A C 1
ATOM 717 O O . GLU A 1 95 ? -29.185 12.821 27.298 1.00 39.09 95 GLU A O 1
ATOM 722 N N . SER A 1 96 ? -29.312 11.095 25.877 1.00 35.34 96 SER A N 1
ATOM 723 C CA . SER A 1 96 ? -28.001 11.156 25.216 1.00 35.34 96 SER A CA 1
ATOM 724 C C . SER A 1 96 ? -27.872 10.001 24.225 1.00 35.34 96 SER A C 1
ATOM 726 O O . SER A 1 96 ? -28.002 8.830 24.571 1.00 35.34 96 SER A O 1
ATOM 728 N N . ASP A 1 97 ? -27.669 10.421 22.988 1.00 35.94 97 ASP A N 1
ATOM 729 C CA . ASP A 1 97 ? -27.239 9.724 21.786 1.00 35.94 97 ASP A CA 1
ATOM 730 C C . ASP A 1 97 ? -26.349 8.485 22.015 1.00 35.94 97 ASP A C 1
ATOM 732 O O . ASP A 1 97 ? -25.528 8.421 22.934 1.00 35.94 97 ASP A O 1
ATOM 736 N N . VAL A 1 98 ? -26.519 7.488 21.147 1.00 39.12 98 VAL A N 1
ATOM 737 C CA . VAL A 1 98 ? -25.790 6.215 21.148 1.00 39.12 98 VAL A CA 1
ATOM 738 C C . VAL A 1 98 ? -24.307 6.478 20.860 1.00 39.12 98 VAL A C 1
ATOM 740 O O . VAL A 1 98 ? -23.866 6.495 19.715 1.00 39.12 98 VAL A O 1
ATOM 743 N N . ALA A 1 99 ? -23.523 6.671 21.921 1.00 41.41 99 ALA A N 1
ATOM 744 C CA . ALA A 1 99 ? -22.079 6.826 21.848 1.00 41.41 99 ALA A CA 1
ATOM 745 C C . ALA A 1 99 ? -21.408 5.500 21.450 1.00 41.41 99 ALA A C 1
ATOM 747 O O . ALA A 1 99 ? -21.079 4.653 22.284 1.00 41.41 99 ALA A O 1
ATOM 748 N N . ALA A 1 100 ? -21.161 5.354 20.149 1.00 48.28 100 ALA A N 1
ATOM 749 C CA . ALA A 1 100 ? -19.979 4.657 19.656 1.00 48.28 100 ALA A CA 1
ATOM 750 C C . ALA A 1 100 ? -18.709 5.348 20.215 1.00 48.28 100 ALA A C 1
ATOM 752 O O . ALA A 1 100 ? -18.754 6.538 20.534 1.00 48.28 100 ALA A O 1
ATOM 753 N N . PRO A 1 101 ? -17.579 4.640 20.393 1.00 46.03 101 PRO A N 1
ATOM 754 C CA . PRO A 1 101 ? -16.513 5.090 21.283 1.00 46.03 101 PRO A CA 1
ATOM 755 C C . PRO A 1 101 ? -15.872 6.405 20.789 1.00 46.03 101 PRO A C 1
ATOM 757 O O . PRO A 1 101 ? -15.253 6.395 19.724 1.00 46.03 101 PRO A O 1
ATOM 760 N N . PRO A 1 102 ? -15.908 7.508 21.567 1.00 53.84 102 PRO A N 1
ATOM 761 C CA . PRO A 1 102 ? -15.272 8.784 21.201 1.00 53.84 102 PRO A CA 1
ATOM 762 C C . PRO A 1 102 ? -13.742 8.684 21.068 1.00 53.84 102 PRO A C 1
ATOM 764 O O . PRO A 1 102 ? -13.094 9.555 20.499 1.00 53.84 102 PRO A O 1
ATOM 767 N N . GLN A 1 103 ? -13.157 7.590 21.562 1.00 54.12 103 GLN A N 1
ATOM 768 C CA . GLN A 1 103 ? -11.744 7.255 21.393 1.00 54.12 103 GLN A CA 1
ATOM 769 C C . GLN A 1 103 ? -11.393 7.007 19.918 1.00 54.12 103 GLN A C 1
ATOM 771 O O . GLN A 1 103 ? -10.343 7.444 19.460 1.00 54.12 103 GLN A O 1
ATOM 776 N N . LEU A 1 104 ? -12.282 6.345 19.167 1.00 62.66 104 LEU A N 1
ATOM 777 C CA . LEU A 1 104 ? -11.993 5.915 17.801 1.00 62.66 104 LEU A CA 1
ATOM 778 C C . LEU A 1 104 ? -12.023 7.111 16.842 1.00 62.66 104 LEU A C 1
ATOM 780 O O . LEU A 1 104 ? -11.104 7.266 16.050 1.00 62.66 104 LEU A O 1
ATOM 784 N N . GLU A 1 105 ? -13.004 8.015 16.969 1.00 63.50 105 GLU A N 1
ATOM 785 C CA . GLU A 1 105 ? -13.011 9.266 16.190 1.00 63.50 105 GLU A CA 1
ATOM 786 C C . GLU A 1 105 ? -11.774 10.133 16.475 1.00 63.50 105 GLU A C 1
ATOM 788 O O . GLU A 1 105 ? -11.155 10.619 15.531 1.00 63.50 105 GLU A O 1
ATOM 793 N N . SER A 1 106 ? -11.347 10.255 17.739 1.00 67.00 106 SER A N 1
ATOM 794 C CA . SER A 1 106 ? -10.114 10.982 18.082 1.00 67.00 106 SER A CA 1
ATOM 795 C C . SER A 1 106 ? -8.845 10.330 17.518 1.00 67.00 106 SER A C 1
ATOM 797 O O . SER A 1 106 ? -7.923 11.036 17.109 1.00 67.00 106 SER A O 1
ATOM 799 N N . GLU A 1 107 ? -8.763 8.996 17.472 1.00 70.44 107 GLU A N 1
ATOM 800 C CA . GLU A 1 107 ? -7.643 8.306 16.822 1.00 70.44 107 GLU A CA 1
ATOM 801 C C . GLU A 1 107 ? -7.671 8.496 15.301 1.00 70.44 107 GLU A C 1
ATOM 803 O O . GLU A 1 107 ? -6.640 8.811 14.712 1.00 70.44 107 GLU A O 1
ATOM 808 N N . LEU A 1 108 ? -8.840 8.384 14.665 1.00 76.44 108 LEU A N 1
ATOM 809 C CA . LEU A 1 108 ? -9.022 8.633 13.231 1.00 76.44 108 LEU A CA 1
ATOM 810 C C . LEU A 1 108 ? -8.552 10.039 12.839 1.00 76.44 108 LEU A C 1
ATOM 812 O O . LEU A 1 108 ? -7.762 10.182 11.905 1.00 76.44 108 LEU A O 1
ATOM 816 N N . GLU A 1 109 ? -8.984 11.062 13.577 1.00 76.44 109 GLU A N 1
ATOM 817 C CA . GLU A 1 109 ? -8.590 12.454 13.339 1.00 76.44 109 GLU A CA 1
ATOM 818 C C . GLU A 1 109 ? -7.082 12.660 13.519 1.00 76.44 109 GLU A C 1
ATOM 820 O O . GLU A 1 109 ? -6.450 13.340 12.710 1.00 76.44 109 GLU A O 1
ATOM 825 N N . LYS A 1 110 ? -6.464 11.995 14.504 1.00 75.75 110 LYS A N 1
ATOM 826 C CA . LYS A 1 110 ? -5.008 12.025 14.718 1.00 75.75 110 LYS A CA 1
ATOM 827 C C . LYS A 1 110 ? -4.213 11.447 13.539 1.00 75.75 110 LYS A C 1
ATOM 829 O O . LYS A 1 110 ? -3.076 11.859 13.311 1.00 75.75 110 LYS A O 1
ATOM 834 N N . PHE A 1 111 ? -4.793 10.512 12.787 1.00 73.75 111 PHE A N 1
ATOM 835 C CA . PHE A 1 111 ? -4.209 9.956 11.561 1.00 73.75 111 PHE A CA 1
ATOM 836 C C . PHE A 1 111 ? -4.706 10.650 10.280 1.00 73.75 111 PHE A C 1
ATOM 838 O O . PHE A 1 111 ? -4.474 10.140 9.182 1.00 73.75 111 PHE A O 1
ATOM 845 N N . GLY A 1 112 ? -5.362 11.810 10.393 1.00 73.81 112 GLY A N 1
ATOM 846 C CA . GLY A 1 112 ? -5.830 12.600 9.250 1.00 73.81 112 GLY A CA 1
ATOM 847 C C . GLY A 1 112 ? -7.089 12.049 8.576 1.00 73.81 112 GLY A C 1
ATOM 848 O O . GLY A 1 112 ? -7.417 12.460 7.468 1.00 73.81 112 GLY A O 1
ATOM 849 N N . ILE A 1 113 ? -7.808 11.121 9.216 1.00 81.69 113 ILE A N 1
ATOM 850 C CA . ILE A 1 113 ? -9.087 10.583 8.729 1.00 81.69 113 ILE A CA 1
ATOM 851 C C . ILE A 1 113 ? -10.217 11.461 9.266 1.00 81.69 113 ILE A C 1
ATOM 853 O O . ILE A 1 113 ? -10.998 11.080 10.140 1.00 81.69 113 ILE A O 1
ATOM 857 N N . THR A 1 114 ? -10.275 12.686 8.753 1.00 83.81 114 THR A N 1
ATOM 858 C CA . THR A 1 114 ? -11.331 13.645 9.083 1.00 83.81 114 THR A CA 1
ATOM 859 C C . THR A 1 114 ? -12.666 13.223 8.457 1.00 83.81 114 THR A C 1
ATOM 861 O O . THR A 1 114 ? -12.728 12.369 7.565 1.00 83.81 114 THR A O 1
ATOM 864 N N . LYS A 1 115 ? -13.780 13.804 8.925 1.00 81.81 115 LYS A N 1
ATOM 865 C CA . LYS A 1 115 ? -15.100 13.599 8.293 1.00 81.81 115 LYS A CA 1
ATOM 866 C C . LYS A 1 115 ? -15.100 14.034 6.823 1.00 81.81 115 LYS A C 1
ATOM 868 O O . LYS A 1 115 ? -15.659 13.325 5.995 1.00 81.81 115 LYS A O 1
ATOM 873 N N . GLU A 1 116 ? -14.395 15.119 6.505 1.00 82.06 116 GLU A N 1
ATOM 874 C CA . GLU A 1 116 ? -14.233 15.623 5.138 1.00 82.06 116 GLU A CA 1
ATOM 875 C C . GLU A 1 116 ? -13.538 14.604 4.230 1.00 82.06 116 GLU A C 1
ATOM 877 O O . GLU A 1 116 ? -14.036 14.315 3.145 1.00 82.06 116 GLU A O 1
ATOM 882 N N . LEU A 1 117 ? -12.449 13.981 4.702 1.00 84.31 117 LEU A N 1
ATOM 883 C CA . LEU A 1 117 ? -11.777 12.934 3.938 1.00 84.31 117 LEU A CA 1
ATOM 884 C C . LEU A 1 117 ? -12.707 11.745 3.681 1.00 84.31 117 LEU A C 1
ATOM 886 O O . LEU A 1 117 ? -12.756 11.227 2.570 1.00 84.31 117 LEU A O 1
ATOM 890 N N . ARG A 1 118 ? -13.460 11.307 4.697 1.00 82.81 118 ARG A N 1
ATOM 891 C CA . ARG A 1 118 ? -14.401 10.185 4.553 1.00 82.81 118 ARG A CA 1
ATOM 892 C C . ARG A 1 118 ? -15.480 10.478 3.513 1.00 82.81 118 ARG A C 1
ATOM 894 O O . ARG A 1 118 ? -15.801 9.609 2.708 1.00 82.81 118 ARG A O 1
ATOM 901 N N . GLU A 1 119 ? -16.023 11.688 3.520 1.00 85.62 119 GLU A N 1
ATOM 902 C CA . GLU A 1 119 ? -17.066 12.103 2.582 1.00 85.62 119 GLU A CA 1
ATOM 903 C C . GLU A 1 119 ? -16.524 12.277 1.160 1.00 85.62 119 GLU A C 1
ATOM 905 O O . GLU A 1 119 ? -17.140 11.810 0.202 1.00 85.62 119 GLU A O 1
ATOM 910 N N . PHE A 1 120 ? -15.318 12.833 1.027 1.00 84.94 120 PHE A N 1
ATOM 911 C CA . PHE A 1 120 ? -14.606 12.903 -0.244 1.00 84.94 120 PHE A CA 1
ATOM 912 C C . PHE A 1 120 ? -14.350 11.510 -0.821 1.00 84.94 120 PHE A C 1
ATOM 914 O O . PHE A 1 120 ? -14.707 11.238 -1.964 1.00 84.94 120 PHE A O 1
ATOM 921 N N . VAL A 1 121 ? -13.803 10.600 -0.013 1.00 84.50 121 VAL A N 1
ATOM 922 C CA . VAL A 1 121 ? -13.492 9.233 -0.439 1.00 84.50 121 VAL A CA 1
ATOM 923 C C . VAL A 1 121 ? -14.753 8.444 -0.795 1.00 84.50 121 VAL A C 1
ATOM 925 O O . VAL A 1 121 ? -14.729 7.664 -1.744 1.00 84.50 121 VAL A O 1
ATOM 928 N N . ARG A 1 122 ? -15.874 8.684 -0.107 1.00 85.12 122 ARG A N 1
ATOM 929 C CA . ARG A 1 122 ? -17.185 8.132 -0.483 1.00 85.12 122 ARG A CA 1
ATOM 930 C C . ARG A 1 122 ? -17.667 8.633 -1.851 1.00 85.12 122 ARG A C 1
ATOM 932 O O . ARG A 1 122 ? -18.389 7.914 -2.536 1.00 85.12 122 ARG A O 1
ATOM 939 N N . GLY A 1 123 ? -17.285 9.847 -2.244 1.00 83.75 123 GLY A N 1
ATOM 940 C CA . GLY A 1 123 ? -17.578 10.416 -3.561 1.00 83.75 123 GLY A CA 1
ATOM 941 C C . GLY A 1 123 ? -16.670 9.910 -4.689 1.00 83.75 123 GLY A C 1
ATOM 942 O O . GLY A 1 123 ? -17.003 10.098 -5.859 1.00 83.75 123 GLY A O 1
ATOM 943 N N . ILE A 1 124 ? -15.544 9.264 -4.367 1.00 85.62 124 ILE A N 1
ATOM 944 C CA . ILE A 1 124 ? -14.646 8.670 -5.364 1.00 85.62 124 ILE A CA 1
ATOM 945 C C . ILE A 1 124 ? -15.304 7.419 -5.951 1.00 85.62 124 ILE A C 1
ATOM 947 O O . ILE A 1 124 ? -15.910 6.627 -5.233 1.00 85.62 124 ILE A O 1
ATOM 951 N N . THR A 1 125 ? -15.156 7.207 -7.258 1.00 86.50 125 THR A N 1
ATOM 952 C CA . THR A 1 125 ? -15.642 6.005 -7.944 1.00 86.50 125 THR A CA 1
ATOM 953 C C . THR A 1 125 ? -14.487 5.105 -8.377 1.00 86.50 125 THR A C 1
ATOM 955 O O . THR A 1 125 ? -13.336 5.530 -8.485 1.00 86.50 125 THR A O 1
ATOM 958 N N . ILE A 1 126 ? -14.792 3.838 -8.675 1.00 84.88 126 ILE A N 1
ATOM 959 C CA . ILE A 1 126 ? -13.817 2.882 -9.229 1.00 84.88 126 ILE A CA 1
ATOM 960 C C . ILE A 1 126 ? -13.144 3.412 -10.499 1.00 84.88 126 ILE A C 1
ATOM 962 O O . ILE A 1 126 ? -11.952 3.176 -10.709 1.00 84.88 126 ILE A O 1
ATOM 966 N N . ASP A 1 127 ? -13.888 4.151 -11.321 1.00 84.25 127 ASP A N 1
ATOM 967 C CA . ASP A 1 127 ? -13.381 4.700 -12.576 1.00 84.25 127 ASP A CA 1
ATOM 968 C C . ASP A 1 127 ? -12.267 5.725 -12.333 1.00 84.25 127 ASP A C 1
ATOM 970 O O . ASP A 1 127 ? -11.305 5.754 -13.090 1.00 84.25 127 ASP A O 1
ATOM 974 N N . THR A 1 128 ? -12.286 6.458 -11.210 1.00 85.19 128 THR A N 1
ATOM 975 C CA . THR A 1 128 ? -11.193 7.374 -10.832 1.00 85.1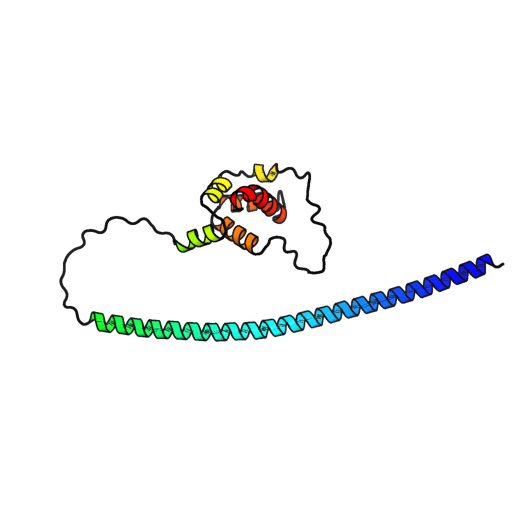9 128 THR A CA 1
ATOM 976 C C . THR A 1 128 ? -9.850 6.652 -10.700 1.00 85.19 128 THR A C 1
ATOM 978 O O . THR A 1 128 ? -8.809 7.194 -11.068 1.00 85.19 128 THR A O 1
ATOM 981 N N . PHE A 1 129 ? -9.858 5.411 -10.207 1.00 84.31 129 PHE A N 1
ATOM 982 C CA . PHE A 1 129 ? -8.648 4.597 -10.124 1.00 84.31 129 PHE A CA 1
ATOM 983 C C . PHE A 1 129 ? -8.278 3.991 -11.484 1.00 84.31 129 PHE A C 1
ATOM 985 O O . PHE A 1 129 ? -7.095 3.893 -11.804 1.00 84.31 129 PHE A O 1
ATOM 992 N N . ARG A 1 130 ? -9.265 3.574 -12.291 1.00 82.31 130 ARG A N 1
ATOM 993 C CA . ARG A 1 130 ? -9.032 2.940 -13.601 1.00 82.31 130 ARG A CA 1
ATOM 994 C C . ARG A 1 130 ? -8.515 3.926 -14.651 1.00 82.31 130 ARG A C 1
ATOM 996 O O . ARG A 1 130 ? -7.587 3.581 -15.379 1.00 82.31 130 ARG A O 1
ATOM 1003 N N . ASP A 1 131 ? -9.104 5.114 -14.711 1.00 80.50 131 ASP A N 1
ATOM 1004 C CA . ASP A 1 131 ? -8.823 6.140 -15.720 1.00 80.50 131 ASP A CA 1
ATOM 1005 C C . ASP A 1 131 ? -7.611 7.005 -15.354 1.00 80.50 131 ASP A C 1
ATOM 1007 O O . ASP A 1 131 ? -7.243 7.915 -16.099 1.00 80.50 131 ASP A O 1
ATOM 1011 N N . PHE A 1 132 ? -6.961 6.717 -14.220 1.00 74.56 132 PHE A N 1
ATOM 1012 C CA . PHE A 1 132 ? -5.767 7.432 -13.800 1.00 74.56 132 PHE A CA 1
ATOM 1013 C C . PHE A 1 132 ? -4.653 7.221 -14.843 1.00 74.56 132 PHE A C 1
ATOM 1015 O O . PHE A 1 132 ? -4.227 6.076 -15.059 1.00 74.56 132 PHE A O 1
ATOM 1022 N N . PRO A 1 133 ? -4.186 8.289 -15.521 1.00 65.88 133 PRO A N 1
ATOM 1023 C CA . PRO A 1 133 ? -3.294 8.164 -16.663 1.00 65.88 133 PRO A CA 1
ATOM 1024 C C . PRO A 1 133 ? -2.009 7.452 -16.240 1.00 65.88 133 PRO A C 1
ATOM 1026 O O . PRO A 1 133 ? -1.256 7.931 -15.400 1.00 65.88 133 PRO A O 1
ATOM 1029 N N . MET A 1 134 ? -1.747 6.286 -16.837 1.00 53.25 134 MET A N 1
ATOM 1030 C CA . MET A 1 134 ? -0.553 5.478 -16.547 1.00 53.25 134 MET A CA 1
ATOM 1031 C C . MET A 1 134 ? 0.739 6.064 -17.139 1.00 53.25 134 MET A C 1
ATOM 1033 O O . MET A 1 134 ? 1.754 5.376 -17.127 1.00 53.25 134 MET A O 1
ATOM 1037 N N . GLN A 1 135 ? 0.688 7.263 -17.731 1.00 49.53 135 GLN A N 1
ATOM 1038 C CA . GLN A 1 135 ? 1.754 7.784 -18.595 1.00 49.53 135 GLN A CA 1
ATOM 1039 C C . GLN A 1 135 ? 3.063 8.063 -17.862 1.00 49.53 135 GLN A C 1
ATOM 1041 O O . GLN A 1 135 ? 4.106 8.000 -18.495 1.00 49.53 135 GLN A O 1
ATOM 1046 N N . ASP A 1 136 ? 3.011 8.220 -16.546 1.00 45.75 136 ASP A N 1
ATOM 1047 C CA . ASP A 1 136 ? 4.184 8.156 -15.695 1.00 45.75 136 ASP A CA 1
ATOM 1048 C C . ASP A 1 136 ? 3.902 7.101 -14.622 1.00 45.75 136 ASP A C 1
ATOM 1050 O O . ASP A 1 136 ? 3.450 7.408 -13.518 1.00 45.75 136 ASP A O 1
ATOM 1054 N N . GLU A 1 137 ? 4.160 5.820 -14.922 1.00 48.81 137 GLU A N 1
ATOM 1055 C CA . GLU A 1 137 ? 4.769 5.016 -13.862 1.00 48.81 137 GLU A CA 1
ATOM 1056 C C . GLU A 1 137 ? 5.995 5.833 -13.456 1.00 48.81 137 GLU A C 1
ATOM 1058 O O . GLU A 1 137 ? 6.891 5.981 -14.292 1.00 48.81 137 GLU A O 1
ATOM 1063 N N . PRO A 1 138 ? 6.072 6.422 -12.245 1.00 48.84 138 PRO A N 1
ATOM 1064 C CA . PRO A 1 138 ? 7.385 6.809 -11.784 1.00 48.84 138 PRO A CA 1
ATOM 1065 C C . PRO A 1 138 ? 8.207 5.532 -11.926 1.00 48.84 138 PRO A C 1
ATOM 1067 O O . PRO A 1 138 ? 7.794 4.483 -11.418 1.00 48.84 138 PRO A O 1
ATOM 1070 N N . G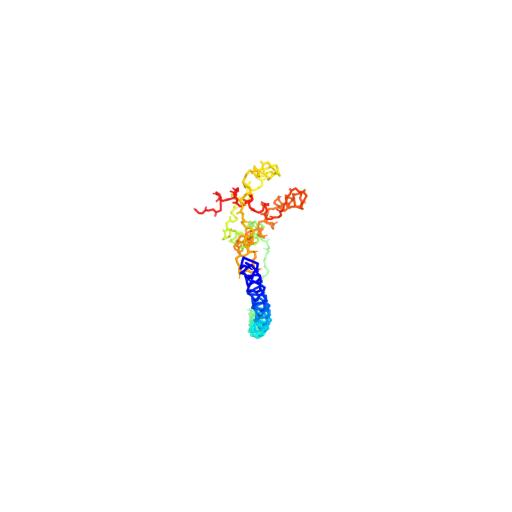LU A 1 139 ? 9.317 5.594 -12.661 1.00 47.81 139 GLU A N 1
ATOM 1071 C CA . GLU A 1 139 ? 10.403 4.640 -12.501 1.00 47.81 139 GLU A CA 1
ATOM 1072 C C . GLU A 1 139 ? 10.811 4.737 -11.025 1.00 47.81 139 GLU A C 1
ATOM 1074 O O . GLU A 1 139 ? 11.773 5.398 -10.644 1.00 47.81 139 GLU A O 1
ATOM 1079 N N . MET A 1 140 ? 10.024 4.120 -10.143 1.00 46.84 140 MET A N 1
ATOM 1080 C CA . MET A 1 140 ? 10.392 3.786 -8.787 1.00 46.84 140 MET A CA 1
ATOM 1081 C C . MET A 1 140 ? 11.402 2.685 -8.999 1.00 46.84 140 MET A C 1
ATOM 1083 O O . MET A 1 140 ? 11.059 1.505 -9.035 1.00 46.84 140 MET A O 1
ATOM 1087 N N . SER A 1 141 ? 12.612 3.135 -9.324 1.00 36.94 141 SER A N 1
ATOM 1088 C CA . SER A 1 141 ? 13.701 2.340 -9.834 1.00 36.94 141 SER A CA 1
ATOM 1089 C C . SER A 1 141 ? 13.760 1.026 -9.074 1.00 36.94 141 SER A C 1
ATOM 1091 O O . SER A 1 141 ? 13.825 1.025 -7.842 1.00 36.94 141 SER A O 1
ATOM 1093 N N . ASP A 1 142 ? 13.799 -0.083 -9.802 1.00 43.09 142 ASP A N 1
ATOM 1094 C CA . ASP A 1 142 ? 14.267 -1.366 -9.287 1.00 43.09 142 ASP A CA 1
ATOM 1095 C C . ASP A 1 142 ? 15.784 -1.290 -9.007 1.00 43.09 142 ASP A C 1
ATOM 1097 O O . ASP A 1 142 ? 16.553 -2.163 -9.399 1.00 43.09 142 ASP A O 1
ATOM 1101 N N . THR A 1 143 ? 16.255 -0.223 -8.350 1.00 32.47 143 THR A N 1
ATOM 1102 C CA . THR A 1 143 ? 17.587 -0.201 -7.765 1.00 32.47 143 THR A CA 1
ATOM 1103 C C . THR A 1 143 ? 17.481 -0.814 -6.368 1.00 32.47 143 THR A C 1
ATOM 1105 O O . THR A 1 143 ? 16.818 -0.262 -5.488 1.00 32.47 143 THR A O 1
ATOM 1108 N N . PRO A 1 144 ? 18.088 -1.990 -6.131 1.00 37.22 144 PRO A N 1
ATOM 1109 C CA . PRO A 1 144 ? 18.168 -2.575 -4.804 1.00 37.22 144 PRO A CA 1
ATOM 1110 C C . PRO A 1 144 ? 19.204 -1.785 -3.995 1.00 37.22 144 PRO A C 1
ATOM 1112 O O . PRO A 1 144 ? 20.367 -2.169 -3.891 1.00 37.22 144 PRO A O 1
ATOM 1115 N N . THR A 1 145 ? 18.812 -0.652 -3.421 1.00 37.06 145 THR A N 1
ATOM 1116 C CA . THR A 1 145 ? 19.629 0.068 -2.439 1.00 37.06 145 THR A CA 1
ATOM 1117 C C . THR A 1 145 ? 19.557 -0.642 -1.089 1.00 37.06 145 THR A C 1
ATOM 1119 O O . THR A 1 145 ? 18.782 -0.270 -0.225 1.00 37.06 145 THR A O 1
ATOM 1122 N N . VAL A 1 146 ? 20.369 -1.698 -0.950 1.00 36.81 146 VAL A N 1
ATOM 1123 C CA . VAL A 1 146 ? 21.070 -2.237 0.250 1.00 36.81 146 VAL A CA 1
ATOM 1124 C C . VAL A 1 146 ? 20.308 -2.348 1.593 1.00 36.81 146 VAL A C 1
ATOM 1126 O O . VAL A 1 146 ? 20.888 -2.699 2.613 1.00 36.81 146 VAL A O 1
ATOM 1129 N N . SER A 1 147 ? 18.995 -2.168 1.621 1.00 37.06 147 SER A N 1
ATOM 1130 C CA . SER A 1 147 ? 18.133 -2.544 2.733 1.00 37.06 147 SER A CA 1
ATOM 1131 C C . SER A 1 147 ? 16.956 -3.298 2.144 1.00 37.06 147 SER A C 1
ATOM 1133 O O . SER A 1 147 ? 16.107 -2.736 1.460 1.00 37.06 147 SER A O 1
ATOM 1135 N N . ASN A 1 148 ? 16.920 -4.608 2.364 1.00 39.25 148 ASN A N 1
ATOM 1136 C CA . ASN A 1 148 ? 15.912 -5.527 1.834 1.00 39.25 148 ASN A CA 1
ATOM 1137 C C . ASN A 1 148 ? 14.490 -5.307 2.402 1.00 39.25 148 ASN A C 1
ATOM 1139 O O . ASN A 1 148 ? 13.663 -6.216 2.367 1.00 39.25 148 ASN A O 1
ATOM 1143 N N . VAL A 1 149 ? 14.170 -4.113 2.897 1.00 39.06 149 VAL A N 1
ATOM 1144 C CA . VAL A 1 149 ? 12.821 -3.713 3.288 1.00 39.06 149 VAL A CA 1
ATOM 1145 C C . VAL A 1 149 ? 12.327 -2.731 2.236 1.00 39.06 149 VAL A C 1
ATOM 1147 O O . VAL A 1 149 ? 12.533 -1.526 2.340 1.00 39.06 149 VAL A O 1
ATOM 1150 N N . ARG A 1 150 ? 11.680 -3.258 1.192 1.00 45.09 150 ARG A N 1
ATOM 1151 C CA . ARG A 1 150 ? 10.815 -2.463 0.313 1.00 45.09 150 ARG A CA 1
ATOM 1152 C C . ARG A 1 150 ? 9.699 -1.871 1.175 1.00 45.09 150 ARG A C 1
ATOM 1154 O O . ARG A 1 150 ? 8.668 -2.503 1.390 1.00 45.09 150 ARG A O 1
ATOM 1161 N N . GLN A 1 151 ? 9.940 -0.695 1.738 1.00 47.78 151 GLN A N 1
ATOM 1162 C CA . GLN A 1 151 ? 8.972 0.043 2.536 1.00 47.78 151 GLN A CA 1
ATOM 1163 C C . GLN A 1 151 ? 8.028 0.759 1.566 1.00 47.78 151 GLN A C 1
ATOM 1165 O O . GLN A 1 151 ? 8.096 1.965 1.367 1.00 47.78 151 GLN A O 1
ATOM 1170 N N . ASP A 1 152 ? 7.193 -0.035 0.891 1.00 54.16 152 ASP A N 1
ATOM 1171 C CA . ASP A 1 152 ? 6.288 0.426 -0.169 1.00 54.16 152 ASP A CA 1
ATOM 1172 C C . ASP A 1 152 ? 5.219 1.415 0.348 1.00 54.16 152 ASP A C 1
ATOM 1174 O O . ASP A 1 152 ? 4.579 2.097 -0.448 1.00 54.16 152 ASP A O 1
ATOM 1178 N N . LEU A 1 153 ? 5.043 1.512 1.672 1.00 61.91 153 LEU A N 1
ATOM 1179 C CA . LEU A 1 153 ? 4.295 2.543 2.391 1.00 61.91 153 LEU A CA 1
ATOM 1180 C C . LEU A 1 153 ? 5.037 2.862 3.702 1.00 61.91 153 LEU A C 1
ATOM 1182 O O . LEU A 1 153 ? 5.491 1.948 4.396 1.00 61.91 153 LEU A O 1
ATOM 1186 N N . ASN A 1 154 ? 5.131 4.141 4.071 1.00 74.69 154 ASN A N 1
ATOM 1187 C CA . ASN A 1 154 ? 5.650 4.572 5.373 1.00 74.69 154 ASN A CA 1
ATOM 1188 C C . ASN A 1 154 ? 4.751 4.027 6.505 1.00 74.69 154 ASN A C 1
ATOM 1190 O O . ASN A 1 154 ? 3.562 3.787 6.295 1.00 74.69 154 ASN A O 1
ATOM 1194 N N . GLU A 1 155 ? 5.278 3.836 7.717 1.00 79.94 155 GLU A N 1
ATOM 1195 C CA . GLU A 1 155 ? 4.524 3.238 8.832 1.00 79.94 155 GLU A CA 1
ATOM 1196 C C . GLU A 1 155 ? 3.244 4.031 9.146 1.00 79.94 155 GLU A C 1
ATOM 1198 O O . GLU A 1 155 ? 2.184 3.454 9.392 1.00 79.94 155 GLU A O 1
ATOM 1203 N N . TRP A 1 156 ? 3.312 5.358 9.013 1.00 82.31 156 TRP A N 1
ATOM 1204 C CA . TRP A 1 156 ? 2.148 6.236 9.106 1.00 82.31 156 TRP A CA 1
ATOM 1205 C C . TRP A 1 156 ? 1.102 5.952 8.016 1.00 82.31 156 TRP A C 1
ATOM 1207 O O . TRP A 1 156 ? -0.082 5.833 8.318 1.00 82.31 156 TRP A O 1
ATOM 1217 N N . GLN A 1 157 ? 1.528 5.766 6.763 1.00 83.12 157 GLN A N 1
ATOM 1218 C CA . GLN A 1 157 ? 0.627 5.472 5.644 1.00 83.12 157 GLN A CA 1
ATOM 1219 C C . GLN A 1 157 ? -0.028 4.098 5.801 1.00 83.12 157 GLN A C 1
ATOM 1221 O O . GLN A 1 157 ? -1.211 3.947 5.511 1.00 83.12 157 GLN A O 1
ATOM 1226 N N . ALA A 1 158 ? 0.708 3.108 6.312 1.00 83.62 158 ALA A N 1
ATOM 1227 C CA . ALA A 1 158 ? 0.159 1.792 6.621 1.00 83.62 158 ALA A CA 1
ATOM 1228 C C . ALA A 1 158 ? -0.914 1.864 7.723 1.00 83.62 158 ALA A C 1
ATOM 1230 O O . ALA A 1 158 ? -1.964 1.231 7.605 1.00 83.62 158 ALA A O 1
ATOM 1231 N N . ARG A 1 159 ? -0.688 2.668 8.772 1.00 83.94 159 ARG A N 1
ATOM 1232 C CA . ARG A 1 159 ? -1.681 2.913 9.832 1.00 83.94 159 ARG A CA 1
ATOM 1233 C C . ARG A 1 159 ? -2.903 3.665 9.306 1.00 83.94 159 ARG A C 1
ATOM 1235 O O . ARG A 1 159 ? -4.020 3.243 9.588 1.00 83.94 159 ARG A O 1
ATOM 1242 N N . HIS A 1 160 ? -2.698 4.705 8.498 1.00 86.56 160 HIS A N 1
ATOM 1243 C CA . HIS A 1 160 ? -3.776 5.445 7.843 1.00 86.56 160 HIS A CA 1
ATOM 1244 C C . HIS A 1 160 ? -4.620 4.524 6.953 1.00 86.56 160 HIS A C 1
ATOM 1246 O O . HIS A 1 160 ? -5.834 4.480 7.099 1.00 86.56 160 HIS A O 1
ATOM 1252 N N . ALA A 1 161 ? -3.987 3.730 6.086 1.00 86.31 161 ALA A N 1
ATOM 1253 C CA . ALA A 1 161 ? -4.664 2.782 5.206 1.00 86.31 161 ALA A CA 1
ATOM 1254 C C . ALA A 1 161 ? -5.477 1.738 5.988 1.00 86.31 161 ALA A C 1
ATOM 1256 O O . ALA A 1 161 ? -6.627 1.471 5.647 1.00 86.31 161 ALA A O 1
ATOM 1257 N N . ALA A 1 162 ? -4.910 1.169 7.057 1.00 86.44 162 ALA A N 1
ATOM 1258 C CA . ALA A 1 162 ? -5.608 0.196 7.895 1.00 86.44 162 ALA A CA 1
ATOM 1259 C C . ALA A 1 162 ? -6.864 0.796 8.548 1.00 86.44 162 ALA A C 1
ATOM 1261 O O . ALA A 1 162 ? -7.935 0.188 8.510 1.00 86.44 162 ALA A O 1
ATOM 1262 N N . LEU A 1 163 ? -6.745 2.005 9.101 1.00 85.56 163 LEU A N 1
ATOM 1263 C CA . LEU A 1 163 ? -7.873 2.721 9.692 1.00 85.56 163 LEU A CA 1
ATOM 1264 C C . LEU A 1 163 ? -8.907 3.108 8.630 1.00 85.56 163 LEU A C 1
ATOM 1266 O O . LEU A 1 163 ? -10.104 2.907 8.830 1.00 85.56 163 LEU A O 1
ATOM 1270 N N . LEU A 1 164 ? -8.470 3.577 7.466 1.00 86.69 164 LEU A N 1
ATOM 1271 C CA . LEU A 1 164 ? -9.350 3.931 6.361 1.00 86.69 164 LEU A CA 1
ATOM 1272 C C . LEU A 1 164 ? -10.157 2.729 5.856 1.00 86.69 164 LEU A C 1
ATOM 1274 O O . LEU A 1 164 ? -11.369 2.830 5.712 1.00 86.69 164 LEU A O 1
ATOM 1278 N N . LEU A 1 165 ? -9.523 1.568 5.670 1.00 86.19 165 LEU A N 1
ATOM 1279 C CA . LEU A 1 165 ? -10.211 0.331 5.272 1.00 86.19 165 LEU A CA 1
ATOM 1280 C C . LEU A 1 165 ? -11.285 -0.103 6.274 1.00 86.19 165 LEU A C 1
ATOM 1282 O O . LEU A 1 165 ? -12.281 -0.702 5.877 1.00 86.19 165 LEU A O 1
ATOM 1286 N N . SER A 1 166 ? -11.072 0.164 7.565 1.00 84.06 166 SER A N 1
ATOM 1287 C CA . SER A 1 166 ? -12.047 -0.159 8.613 1.00 84.06 166 SER A CA 1
ATOM 1288 C C . SER A 1 166 ? -13.187 0.854 8.733 1.00 84.06 166 SER A C 1
ATOM 1290 O O . SER A 1 166 ? -14.232 0.530 9.289 1.00 84.06 166 SER A O 1
ATOM 1292 N N . THR A 1 167 ? -12.997 2.071 8.228 1.00 82.12 167 THR A N 1
ATOM 1293 C CA . THR A 1 167 ? -13.921 3.198 8.431 1.00 82.12 167 THR A CA 1
ATOM 1294 C C . THR A 1 167 ? -14.719 3.542 7.182 1.00 82.12 167 THR A C 1
ATOM 1296 O O . THR A 1 167 ? -15.857 3.992 7.293 1.00 82.12 167 THR A O 1
ATOM 1299 N N . VAL A 1 168 ? -14.134 3.312 6.007 1.00 84.38 168 VAL A N 1
ATOM 1300 C CA . VAL A 1 168 ? -14.703 3.580 4.689 1.00 84.38 168 VAL A CA 1
ATOM 1301 C C . VAL A 1 168 ? -14.756 2.259 3.927 1.00 84.38 168 VAL A C 1
ATOM 1303 O O . VAL A 1 168 ? -13.760 1.777 3.378 1.00 84.38 168 VAL A O 1
ATOM 1306 N N . GLU A 1 169 ? -15.936 1.641 3.916 1.00 87.31 169 GLU A N 1
ATOM 1307 C CA . GLU A 1 169 ? -16.154 0.354 3.250 1.00 87.31 169 GLU A CA 1
ATOM 1308 C C . GLU A 1 169 ? -15.991 0.445 1.724 1.00 87.31 169 GLU A C 1
ATOM 1310 O O . GLU A 1 169 ? -15.697 -0.552 1.066 1.00 87.31 169 GLU A O 1
ATOM 1315 N N . GLU A 1 170 ? -16.132 1.642 1.160 1.00 87.00 170 GLU A N 1
ATOM 1316 C CA . GLU A 1 170 ? -16.002 1.954 -0.258 1.00 87.00 170 GLU A CA 1
ATOM 1317 C C . GLU A 1 170 ? -14.575 1.671 -0.750 1.00 87.00 170 GLU A C 1
ATOM 1319 O O . GLU A 1 170 ? -14.394 0.951 -1.732 1.00 87.00 170 GLU A O 1
ATOM 1324 N N . ILE A 1 171 ? -13.551 2.100 -0.002 1.00 86.62 171 ILE A N 1
ATOM 1325 C CA . ILE A 1 171 ? -12.144 1.784 -0.310 1.00 86.62 171 ILE A CA 1
ATOM 1326 C C . ILE A 1 171 ? -11.888 0.282 -0.244 1.00 86.62 171 ILE A C 1
ATOM 1328 O O . ILE A 1 171 ? -11.171 -0.264 -1.085 1.00 86.62 171 ILE A O 1
ATOM 1332 N N . SER A 1 172 ? -12.486 -0.399 0.735 1.00 87.06 172 SER A N 1
ATOM 1333 C CA . SER A 1 172 ? -12.380 -1.852 0.852 1.00 87.06 172 SER A CA 1
ATOM 1334 C C . SER A 1 172 ? -12.965 -2.543 -0.386 1.00 87.06 172 SER A C 1
ATOM 1336 O O . SER A 1 172 ? -12.302 -3.389 -0.986 1.00 87.06 172 SER A O 1
ATOM 1338 N N . LYS A 1 173 ? -14.153 -2.125 -0.851 1.00 88.38 173 LYS A N 1
ATOM 1339 C CA . LYS A 1 173 ? -14.773 -2.633 -2.090 1.00 88.38 173 LYS A CA 1
ATOM 1340 C C . LYS A 1 173 ? -13.891 -2.375 -3.313 1.00 88.38 173 LYS A C 1
ATOM 1342 O O . LYS A 1 173 ? -13.633 -3.301 -4.080 1.00 88.38 173 LYS A O 1
ATOM 1347 N N . PHE A 1 174 ? -13.356 -1.162 -3.456 1.00 88.50 174 PHE A N 1
ATOM 1348 C CA . PHE A 1 174 ? -12.470 -0.811 -4.570 1.00 88.50 174 PHE A CA 1
ATOM 1349 C C . PHE A 1 174 ? -11.230 -1.695 -4.597 1.00 88.50 174 PHE A C 1
ATOM 1351 O O . PHE A 1 174 ? -10.850 -2.187 -5.656 1.00 88.50 174 PHE A O 1
ATOM 1358 N N . ARG A 1 175 ? -10.641 -1.973 -3.432 1.00 86.50 175 ARG A N 1
ATOM 1359 C CA . ARG A 1 175 ? -9.509 -2.887 -3.304 1.00 86.50 175 ARG A CA 1
ATOM 1360 C C . ARG A 1 175 ? -9.848 -4.292 -3.810 1.00 86.50 175 ARG A C 1
ATOM 1362 O O . ARG A 1 175 ? -9.066 -4.844 -4.578 1.00 86.50 175 ARG A O 1
ATOM 1369 N N . TYR A 1 176 ? -10.996 -4.854 -3.431 1.00 87.12 176 TYR A N 1
ATOM 1370 C CA . TYR A 1 176 ? -11.414 -6.190 -3.883 1.00 87.12 176 TYR A CA 1
ATOM 1371 C C . TYR A 1 176 ? -11.701 -6.265 -5.387 1.00 87.12 176 TYR A C 1
ATOM 1373 O O . TYR A 1 176 ? -11.433 -7.290 -6.012 1.00 87.12 176 TYR A O 1
ATOM 1381 N N . GLU A 1 177 ? -12.244 -5.202 -5.979 1.00 86.94 177 GLU A N 1
ATOM 1382 C CA . GLU A 1 177 ? -12.566 -5.185 -7.408 1.00 86.94 177 GLU A CA 1
ATOM 1383 C C . GLU A 1 177 ? -11.350 -4.875 -8.288 1.00 86.94 177 GLU A C 1
ATOM 1385 O O . GLU A 1 177 ? -11.170 -5.473 -9.355 1.00 86.94 177 GLU A O 1
ATOM 1390 N N . LEU A 1 178 ? -10.495 -3.955 -7.840 1.00 83.12 178 LEU A N 1
ATOM 1391 C CA . LEU A 1 178 ? -9.341 -3.484 -8.598 1.00 83.12 178 LEU A CA 1
ATOM 1392 C C . LEU A 1 178 ? -8.110 -4.374 -8.406 1.00 83.12 178 LEU A C 1
ATOM 1394 O O . LEU A 1 178 ? -7.351 -4.549 -9.361 1.00 83.12 178 LEU A O 1
ATOM 1398 N N . CYS A 1 179 ? -7.903 -4.963 -7.224 1.00 79.38 179 CYS A N 1
ATOM 1399 C CA . CYS A 1 179 ? -6.723 -5.779 -6.927 1.00 79.38 179 CYS A CA 1
ATOM 1400 C C . CYS A 1 179 ? -7.064 -7.279 -6.850 1.00 79.38 179 CYS A C 1
ATOM 1402 O O . CYS A 1 179 ? -7.985 -7.659 -6.133 1.00 79.38 179 CYS A O 1
ATOM 1404 N N . PRO A 1 180 ? -6.308 -8.175 -7.523 1.00 73.81 180 PRO A N 1
ATOM 1405 C CA . PRO A 1 180 ? -5.200 -7.936 -8.461 1.00 73.81 180 PRO A CA 1
ATOM 1406 C C . PRO A 1 180 ? -5.651 -7.783 -9.928 1.00 73.81 180 PRO A C 1
ATOM 1408 O O . PRO A 1 180 ? -4.819 -7.794 -10.832 1.00 73.81 180 PRO A O 1
ATOM 1411 N N . ARG A 1 181 ? -6.963 -7.723 -10.186 1.00 77.44 181 ARG A N 1
ATOM 1412 C CA . ARG A 1 181 ? -7.543 -7.900 -11.525 1.00 77.44 181 ARG A CA 1
ATOM 1413 C C . ARG A 1 181 ? -7.251 -6.750 -12.497 1.00 77.44 181 ARG A C 1
ATOM 1415 O O . ARG A 1 181 ? -7.093 -7.008 -13.685 1.00 77.44 181 ARG A O 1
ATOM 1422 N N . TYR A 1 182 ? -7.183 -5.517 -11.999 1.00 78.94 182 TYR A N 1
ATOM 1423 C CA . TYR A 1 182 ? -6.932 -4.302 -12.784 1.00 78.94 182 TYR A CA 1
ATOM 1424 C C . TYR A 1 182 ? -5.597 -3.636 -12.437 1.00 78.94 182 TYR A C 1
ATOM 1426 O O . TYR A 1 182 ? -4.908 -3.153 -13.331 1.00 78.94 182 TYR A O 1
ATOM 1434 N N . MET A 1 183 ? -5.209 -3.606 -11.159 1.00 80.38 183 MET A N 1
ATOM 1435 C CA . MET A 1 183 ? -3.941 -3.021 -10.714 1.00 80.38 183 MET A CA 1
ATOM 1436 C C . MET A 1 183 ? -3.376 -3.727 -9.480 1.00 80.38 183 MET A C 1
ATOM 1438 O O . MET A 1 183 ? -4.074 -4.455 -8.778 1.00 80.38 183 MET A O 1
ATOM 1442 N N . LYS A 1 184 ? -2.081 -3.519 -9.212 1.00 84.12 184 LYS A N 1
ATOM 1443 C CA . LYS A 1 184 ? -1.435 -3.998 -7.982 1.00 84.12 184 LYS A CA 1
ATOM 1444 C C . LYS A 1 184 ? -1.811 -3.098 -6.806 1.00 84.12 184 LYS A C 1
ATOM 1446 O O . LYS A 1 184 ? -1.909 -1.885 -6.970 1.00 84.12 184 LYS A O 1
ATOM 1451 N N . GLU A 1 185 ? -1.862 -3.686 -5.614 1.00 84.06 185 GLU A N 1
ATOM 1452 C CA . GLU A 1 185 ? -2.097 -2.999 -4.334 1.00 84.06 185 GLU A CA 1
ATOM 1453 C C . GLU A 1 185 ? -1.228 -1.739 -4.171 1.00 84.06 185 GLU A C 1
ATOM 1455 O O . GLU A 1 185 ? -1.706 -0.683 -3.776 1.00 84.06 185 GLU A O 1
ATOM 1460 N N . ARG A 1 186 ? 0.049 -1.815 -4.567 1.00 79.06 186 ARG A N 1
ATOM 1461 C CA . ARG A 1 186 ? 0.977 -0.676 -4.533 1.00 79.06 186 ARG A CA 1
ATOM 1462 C C . ARG A 1 186 ? 0.479 0.517 -5.356 1.00 79.06 186 ARG A C 1
ATOM 1464 O O . ARG A 1 186 ? 0.538 1.649 -4.892 1.00 79.06 186 ARG A O 1
ATOM 1471 N N . LYS A 1 187 ? -0.013 0.262 -6.571 1.00 81.00 187 LYS A N 1
ATOM 1472 C CA . LYS A 1 187 ? -0.529 1.303 -7.471 1.00 81.00 187 LYS A CA 1
ATOM 1473 C C . LYS A 1 187 ? -1.841 1.875 -6.942 1.00 81.00 187 LYS A C 1
ATOM 1475 O O . LYS A 1 187 ? -2.027 3.083 -6.987 1.00 81.00 187 LYS A O 1
ATOM 1480 N N . PHE A 1 188 ? -2.695 1.019 -6.383 1.00 86.69 188 PHE A N 1
ATOM 1481 C CA . PHE A 1 188 ? -3.936 1.432 -5.734 1.00 86.69 188 PHE A CA 1
ATOM 1482 C C . PHE A 1 188 ? -3.678 2.438 -4.605 1.00 86.69 188 PHE A C 1
ATOM 1484 O O . PHE A 1 188 ? -4.220 3.542 -4.634 1.00 86.69 188 PHE A O 1
ATOM 1491 N N . TRP A 1 189 ? -2.789 2.103 -3.663 1.00 86.12 189 TRP A N 1
ATOM 1492 C CA . TRP A 1 189 ? -2.451 3.013 -2.565 1.00 86.12 189 TRP A CA 1
ATOM 1493 C C . TRP A 1 189 ? -1.756 4.283 -3.046 1.00 86.12 189 TRP A C 1
ATOM 1495 O O . TRP A 1 189 ? -2.035 5.353 -2.521 1.00 86.12 189 TRP A O 1
ATOM 1505 N N . TRP A 1 190 ? -0.897 4.202 -4.063 1.00 83.12 190 TRP A N 1
ATOM 1506 C CA . TRP A 1 190 ? -0.250 5.385 -4.630 1.00 83.12 190 TRP A CA 1
ATOM 1507 C C . TRP A 1 190 ? -1.261 6.371 -5.232 1.00 83.12 190 TRP A C 1
ATOM 1509 O O . TRP A 1 190 ? -1.238 7.550 -4.883 1.00 83.12 190 TRP A O 1
ATOM 1519 N N . ILE A 1 191 ? -2.194 5.884 -6.057 1.00 84.56 191 ILE A N 1
ATOM 1520 C CA . ILE A 1 191 ? -3.274 6.705 -6.627 1.00 84.56 191 ILE A CA 1
ATOM 1521 C C . ILE A 1 191 ? -4.138 7.293 -5.506 1.00 84.56 191 ILE A C 1
ATOM 1523 O O . ILE A 1 191 ? -4.411 8.492 -5.513 1.00 84.56 191 ILE A O 1
ATOM 1527 N N . TYR A 1 192 ? -4.509 6.479 -4.510 1.00 86.50 192 TYR A N 1
ATOM 1528 C CA . TYR A 1 192 ? -5.251 6.944 -3.339 1.00 86.50 192 TYR A CA 1
ATOM 1529 C C . TYR A 1 192 ? -4.538 8.111 -2.651 1.00 86.50 192 TYR A C 1
ATOM 1531 O O . TYR A 1 192 ? -5.132 9.171 -2.478 1.00 86.50 192 TYR A O 1
ATOM 1539 N N . PHE A 1 193 ? -3.256 7.951 -2.309 1.00 82.88 193 PHE A N 1
ATOM 1540 C CA . PHE A 1 193 ? -2.508 8.996 -1.617 1.00 82.88 193 PHE A CA 1
ATOM 1541 C C . PHE A 1 193 ? -2.316 10.242 -2.473 1.00 82.88 193 PHE A C 1
ATOM 1543 O O . PHE A 1 193 ? -2.298 11.320 -1.901 1.00 82.88 193 PHE A O 1
ATOM 1550 N N . ILE A 1 194 ? -2.234 10.144 -3.803 1.00 83.62 194 ILE A N 1
ATOM 1551 C CA . ILE A 1 194 ? -2.214 11.328 -4.677 1.00 83.62 194 ILE A CA 1
ATOM 1552 C C . ILE A 1 194 ? -3.533 12.091 -4.599 1.00 83.62 194 ILE A C 1
ATOM 1554 O O . ILE A 1 194 ? -3.532 13.307 -4.414 1.00 83.62 194 ILE A O 1
ATOM 1558 N N . ILE A 1 195 ? -4.651 11.378 -4.728 1.00 82.00 195 ILE A N 1
ATOM 1559 C CA . ILE A 1 195 ? -5.991 11.971 -4.703 1.00 82.00 195 ILE A CA 1
ATOM 1560 C C . ILE A 1 195 ? -6.255 12.619 -3.337 1.00 82.00 195 ILE A C 1
ATOM 1562 O O . ILE A 1 195 ? -6.780 13.726 -3.244 1.00 82.00 195 ILE A O 1
ATOM 1566 N N . VAL A 1 196 ? -5.823 11.945 -2.275 1.00 78.38 196 VAL A N 1
ATOM 1567 C CA . VAL A 1 196 ? -6.048 12.340 -0.886 1.00 78.38 196 VAL A CA 1
ATOM 1568 C C . VAL A 1 196 ? -4.993 13.315 -0.348 1.00 78.38 196 VAL A C 1
ATOM 1570 O O . VAL A 1 196 ? -5.231 13.956 0.672 1.00 78.38 196 VAL A O 1
ATOM 1573 N N . ASN A 1 197 ? -3.869 13.522 -1.043 1.00 74.25 197 ASN A N 1
ATOM 1574 C CA . ASN A 1 197 ? -2.787 14.406 -0.592 1.00 74.25 197 ASN A CA 1
ATOM 1575 C C . ASN A 1 197 ? -3.271 15.829 -0.267 1.00 74.25 197 ASN A C 1
ATOM 1577 O O . ASN A 1 197 ? -2.790 16.437 0.681 1.00 74.25 197 ASN A O 1
ATOM 1581 N N . ASN A 1 198 ? -4.255 16.339 -1.016 1.00 65.31 198 ASN A N 1
ATOM 1582 C CA . ASN A 1 198 ? -4.832 17.667 -0.779 1.00 65.31 198 ASN A CA 1
ATOM 1583 C C . ASN A 1 198 ? -5.685 17.757 0.498 1.00 65.31 198 ASN A C 1
ATOM 1585 O O . ASN A 1 198 ? -5.898 18.854 0.995 1.00 65.31 198 ASN A O 1
ATOM 1589 N N . HIS A 1 199 ? -6.163 16.629 1.024 1.00 61.50 199 HIS A N 1
ATOM 1590 C CA . HIS A 1 199 ? -7.023 16.565 2.214 1.00 61.50 199 HIS A CA 1
ATOM 1591 C C . HIS A 1 199 ? -6.298 16.033 3.459 1.00 61.50 199 HIS A C 1
ATOM 1593 O O . HIS A 1 199 ? -6.813 16.138 4.568 1.00 61.50 199 HIS A O 1
ATOM 1599 N N . VAL A 1 200 ? -5.122 15.426 3.277 1.00 59.25 200 VAL A N 1
ATOM 1600 C CA . VAL A 1 200 ? -4.301 14.840 4.349 1.00 59.25 200 VAL A CA 1
ATOM 1601 C C . VAL A 1 200 ? -3.100 15.721 4.720 1.00 59.25 200 VAL A C 1
ATOM 1603 O O . VAL A 1 200 ? -2.511 15.527 5.785 1.00 59.25 200 VAL A O 1
ATOM 1606 N N . ALA A 1 201 ? -2.746 16.707 3.892 1.00 43.03 201 ALA A N 1
ATOM 1607 C CA . ALA A 1 201 ? -1.752 17.720 4.235 1.00 43.03 201 ALA A CA 1
ATOM 1608 C C . ALA A 1 201 ? -2.367 18.841 5.109 1.00 43.03 201 ALA A C 1
ATOM 1610 O O . ALA A 1 201 ? -3.490 19.260 4.827 1.00 43.03 201 ALA A O 1
ATOM 1611 N N . PRO A 1 202 ? -1.664 19.312 6.158 1.00 45.28 202 PRO A N 1
ATOM 1612 C CA . PRO A 1 202 ? -2.074 20.469 6.958 1.00 45.28 202 PRO A CA 1
ATOM 1613 C C . PRO A 1 202 ? -1.947 21.803 6.210 1.00 45.28 202 PRO A C 1
ATOM 1615 O O . PRO A 1 202 ? -1.080 21.906 5.310 1.00 45.28 202 PRO A O 1
#